Protein AF-A0A7C3L876-F1 (afdb_monomer)

pLDDT: mean 72.7, std 24.59, range [23.38, 97.56]

Radius of gyration: 24.87 Å; Cα contacts (8 Å, |Δi|>4): 223; chains: 1; bounding box: 72×74×56 Å

Mean predicted aligned error: 14.09 Å

Solvent-accessible surface area (backbone atoms only — not comparable to full-atom values): 17869 Å² total; per-residue (Å²): 139,88,84,90,89,86,85,88,84,74,88,78,79,78,73,82,80,80,79,78,83,84,91,84,83,82,88,84,81,90,86,87,88,79,90,82,90,82,92,83,89,89,78,96,70,85,87,75,83,77,67,89,68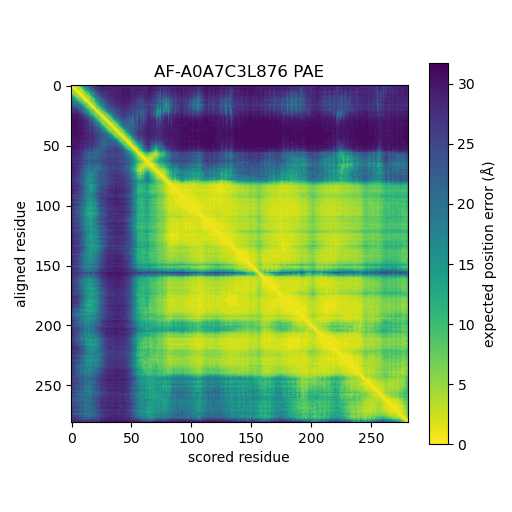,84,60,82,50,45,52,81,47,77,55,98,90,43,77,46,80,44,70,61,74,50,73,73,73,71,72,61,84,78,85,45,36,73,64,51,68,72,44,54,76,68,54,42,51,53,53,52,50,53,57,31,52,75,68,64,46,86,71,61,69,68,61,47,50,54,44,54,72,67,62,43,43,54,58,52,51,54,56,28,41,74,36,80,78,75,60,62,68,63,48,54,55,57,56,67,32,63,92,79,64,60,75,94,65,101,63,61,62,67,61,49,48,61,56,44,46,59,72,70,53,84,58,74,16,30,58,48,49,33,49,48,53,22,52,58,44,37,72,32,93,86,49,39,45,48,70,92,38,91,68,34,50,77,69,35,50,51,52,52,40,52,49,42,30,53,40,52,70,71,69,51,52,67,70,58,54,50,51,55,44,66,75,28,66,63,50,52,34,64,34,96,40,50,30,57,42,42,38,53,44,37,40,71,72,70,66,45,81,58,72,83,51,39,64,56,42,24,64,74,26,69,83,59,73,80,80,84,127

Secondary structure (DSSP, 8-state):
-----SSSSSSSSSSTTSS---S------------------------------SGGGEEEEEETTEEEEEE---GGGGT--PPPHHHHHTS-HHHHHHHHHHHHHHTT----HHHHHHHHHTS-HHHHHHHHHHS----HHHHHHHHT-HHHH---SSS-HHHHHHHHHHHH----SHHHHHHHHHHHHHTSTTT---TTSTT--THHHHHHHHHHHHHHHTT--HHHHHHHHHTSHHHHTTSSSHHHHHHHHHHHHS----GGGHHHHHHHHTT--PPP-

Sequence (281 aa):
MHILRSSLRVTLFVLITLILPNCGGGGSTSNTATTNNGTNTPTGTNTGTTTPTTDDEFSQSQYKGLNFYYKNLSTSAYKLTQLSDSTFNALTETEKLEVANKLLETLFYGLPLKTLQEKIASGNFIESIRTGLDEDRTDKEVLENDILDETKYRQTDYNEQVAVDILTRFYAMHELDSYFLRNWIAYILTQTIMFSPAYELESTHTPNIARVYNRLVTMLGVDSGMRYITYVHMMSEDNWRRFRSPEDNGREMLEIFTLDGDDSHVPLAGKALQNWKLDRD

Foldseek 3Di:
DDDDDDPDPPDPLPPVQQADDDPDDDDDDDDDDDDDDDDDDDDDDDDDDDDPDPPLQWDWDDDPRDTDTDGPQDSVNSVHDHDALVNLVPDDPVVNVVVLCVSQVSLVHDDDPVVSSVLNVVSHNSVCLRVQAADDDDPPVVLLVVLPPCVPQPDPDDDLSLVSSLVVSNVSDPGSYVLSVQSSVLVVQCVDPQQPLPCVDPLGDSVLSVVSSVLSSVCVVVVNDVLRNSVVRLPDPSNVSNDPFQLRSQQCCCCPPVVDPPPVCSVVSCVVRVPDDPDDD

Structure (mmCIF, N/CA/C/O backbone):
data_AF-A0A7C3L876-F1
#
_entry.id   AF-A0A7C3L876-F1
#
loop_
_atom_site.group_PDB
_atom_site.id
_atom_site.type_symbol
_atom_site.label_atom_id
_atom_site.label_alt_id
_atom_site.label_comp_id
_atom_site.label_asym_id
_atom_site.label_entity_id
_atom_site.label_seq_id
_atom_site.pdbx_PDB_ins_code
_atom_site.Cartn_x
_atom_site.Cartn_y
_atom_site.Cartn_z
_atom_site.occupancy
_atom_site.B_iso_or_equiv
_atom_site.auth_seq_id
_atom_site.auth_comp_id
_atom_site.auth_asym_id
_atom_site.auth_atom_id
_atom_site.pdbx_PDB_model_num
ATOM 1 N N . MET A 1 1 ? 39.530 0.456 14.717 1.00 33.59 1 MET A N 1
ATOM 2 C CA . MET A 1 1 ? 38.518 1.432 14.269 1.00 33.59 1 MET A CA 1
ATOM 3 C C . MET A 1 1 ? 37.261 0.647 13.911 1.00 33.59 1 MET A C 1
ATOM 5 O O . MET A 1 1 ? 37.009 0.334 12.760 1.00 33.59 1 MET A O 1
ATOM 9 N N . HIS A 1 2 ? 36.571 0.195 14.958 1.00 29.48 2 HIS A N 1
ATOM 10 C CA . HIS A 1 2 ? 35.234 -0.388 14.900 1.00 29.48 2 HIS A CA 1
ATOM 11 C C . HIS A 1 2 ? 34.237 0.765 14.977 1.00 29.48 2 HIS A C 1
ATOM 13 O O . HIS A 1 2 ? 34.485 1.665 15.771 1.00 29.48 2 HIS A O 1
ATOM 19 N N . ILE A 1 3 ? 33.170 0.717 14.176 1.00 26.19 3 ILE A N 1
ATOM 20 C CA . ILE A 1 3 ? 31.789 1.195 14.407 1.00 26.19 3 ILE A CA 1
ATOM 21 C C . ILE A 1 3 ? 31.096 1.231 13.023 1.00 26.19 3 ILE A C 1
ATOM 23 O O . ILE A 1 3 ? 31.736 1.545 12.026 1.00 26.19 3 ILE A O 1
ATOM 27 N N . LEU A 1 4 ? 29.801 0.884 12.994 1.00 24.55 4 LEU A N 1
ATOM 28 C CA . LEU A 1 4 ? 28.865 0.836 11.848 1.00 24.55 4 LEU A CA 1
ATOM 29 C C . LEU A 1 4 ? 28.854 -0.433 10.969 1.00 24.55 4 LEU A C 1
ATOM 31 O O . LEU A 1 4 ? 28.985 -0.392 9.752 1.00 24.55 4 LEU A O 1
ATOM 35 N N . ARG A 1 5 ? 28.546 -1.577 11.591 1.00 25.45 5 ARG A N 1
ATOM 36 C CA . ARG A 1 5 ? 27.829 -2.697 10.946 1.00 25.45 5 ARG A CA 1
ATOM 37 C C . ARG A 1 5 ? 26.789 -3.258 11.924 1.00 25.45 5 ARG A C 1
ATOM 39 O O . ARG A 1 5 ? 27.053 -4.276 12.546 1.00 25.45 5 ARG A O 1
ATOM 46 N N . SER A 1 6 ? 25.660 -2.570 12.142 1.00 28.19 6 SER A N 1
ATOM 47 C CA . SER A 1 6 ? 24.548 -3.126 12.952 1.00 28.19 6 SER A CA 1
ATOM 48 C C . SER A 1 6 ? 23.201 -2.371 12.868 1.00 28.19 6 SER A C 1
ATOM 50 O O . SER A 1 6 ? 22.484 -2.328 13.865 1.00 28.19 6 SER A O 1
ATOM 52 N N . SER A 1 7 ? 22.806 -1.789 11.726 1.00 25.22 7 SER A N 1
ATOM 53 C CA . SER A 1 7 ? 21.535 -1.022 11.685 1.00 25.22 7 SER A CA 1
ATOM 54 C C . SER A 1 7 ? 20.658 -1.208 10.444 1.00 25.22 7 SER A C 1
ATOM 56 O O . SER A 1 7 ? 19.823 -0.356 10.173 1.00 25.22 7 SER A O 1
ATOM 58 N N . LEU A 1 8 ? 20.770 -2.322 9.711 1.00 26.69 8 LEU A N 1
ATOM 59 C CA . LEU A 1 8 ? 19.924 -2.567 8.527 1.00 26.69 8 LEU A CA 1
ATOM 60 C C . LEU A 1 8 ? 19.120 -3.879 8.579 1.00 26.69 8 LEU A C 1
ATOM 62 O O . LEU A 1 8 ? 18.848 -4.489 7.552 1.00 26.69 8 LEU A O 1
ATOM 66 N N . ARG A 1 9 ? 18.756 -4.347 9.782 1.00 25.69 9 ARG A N 1
ATOM 67 C CA . ARG A 1 9 ? 17.987 -5.597 9.974 1.00 25.69 9 ARG A CA 1
ATOM 68 C C . ARG A 1 9 ? 16.730 -5.479 10.847 1.00 25.69 9 ARG A C 1
ATOM 70 O O . ARG A 1 9 ? 16.183 -6.502 11.231 1.00 25.69 9 ARG A O 1
ATOM 77 N N . VAL A 1 10 ? 16.241 -4.272 11.146 1.00 26.78 10 VAL A N 1
ATOM 78 C CA . VAL A 1 10 ? 15.110 -4.103 12.090 1.00 26.78 10 VAL A CA 1
ATOM 79 C C . VAL A 1 10 ? 13.843 -3.490 11.473 1.00 26.78 10 VAL A C 1
ATOM 81 O O . VAL A 1 10 ? 12.771 -3.646 12.043 1.00 26.78 10 VAL A O 1
ATOM 84 N N . THR A 1 11 ? 13.876 -2.910 10.272 1.00 29.03 11 THR A N 1
ATOM 85 C CA . THR A 1 11 ? 12.717 -2.122 9.790 1.00 29.03 11 THR A CA 1
ATOM 86 C C . THR A 1 11 ? 11.745 -2.863 8.855 1.00 29.03 11 THR A C 1
ATOM 88 O O . THR A 1 11 ? 10.742 -2.287 8.461 1.00 29.03 11 THR A O 1
ATOM 91 N N . LEU A 1 12 ? 11.966 -4.145 8.528 1.00 28.02 12 LEU A N 1
ATOM 92 C CA . LEU A 1 12 ? 11.093 -4.891 7.592 1.00 28.02 12 LEU A CA 1
ATOM 93 C C . LEU A 1 12 ? 10.263 -6.021 8.240 1.00 28.02 12 LEU A C 1
ATOM 95 O O . LEU A 1 12 ? 9.453 -6.651 7.572 1.00 28.02 12 LEU A O 1
ATOM 99 N N . PHE A 1 13 ? 10.425 -6.284 9.541 1.00 26.72 13 PHE A N 1
ATOM 100 C CA . PHE A 1 13 ? 9.831 -7.467 10.190 1.00 26.72 13 PHE A CA 1
ATOM 101 C C . PHE A 1 13 ? 8.521 -7.223 10.960 1.00 26.72 13 PHE A C 1
ATOM 103 O O . PHE A 1 13 ? 7.925 -8.180 11.445 1.00 26.72 13 PHE A O 1
ATOM 110 N N . VAL A 1 14 ? 8.043 -5.978 11.056 1.00 29.89 14 VAL A N 1
ATOM 111 C CA . VAL A 1 14 ? 6.874 -5.634 11.896 1.00 29.89 14 VAL A CA 1
ATOM 112 C C . VAL A 1 14 ? 5.556 -5.523 11.108 1.00 29.89 14 VAL A C 1
ATOM 114 O O . VAL A 1 14 ? 4.494 -5.569 11.712 1.00 29.89 14 VAL A O 1
ATOM 117 N N . LEU A 1 15 ? 5.577 -5.460 9.771 1.00 35.72 15 LEU A N 1
ATOM 118 C CA . LEU A 1 15 ? 4.380 -5.103 8.984 1.00 35.72 15 LEU A CA 1
ATOM 119 C C . LEU A 1 15 ? 3.628 -6.268 8.312 1.00 35.72 15 LEU A C 1
ATOM 121 O O . LEU A 1 15 ? 2.493 -6.085 7.889 1.00 35.72 15 LEU A O 1
ATOM 125 N N . ILE A 1 16 ? 4.211 -7.468 8.222 1.00 35.66 16 ILE A N 1
ATOM 126 C CA . ILE A 1 16 ? 3.561 -8.628 7.564 1.00 35.66 16 ILE A CA 1
ATOM 127 C C . ILE A 1 16 ? 2.539 -9.320 8.495 1.00 35.66 16 ILE A C 1
ATOM 129 O O . ILE A 1 16 ? 1.819 -10.231 8.104 1.00 35.66 16 ILE A O 1
ATOM 133 N N . THR A 1 17 ? 2.435 -8.878 9.744 1.00 37.09 17 THR A N 1
ATOM 134 C CA . THR A 1 17 ? 1.795 -9.639 10.822 1.00 37.09 17 THR A CA 1
ATOM 135 C C . THR A 1 17 ? 0.353 -9.237 11.121 1.00 37.09 17 THR A C 1
ATOM 137 O O . THR A 1 17 ? -0.305 -9.928 11.896 1.00 37.09 17 THR A O 1
ATOM 140 N N . LEU A 1 18 ? -0.158 -8.166 10.505 1.00 33.78 18 LEU A N 1
ATOM 141 C CA . LEU A 1 18 ? -1.452 -7.589 10.879 1.00 33.78 18 LEU A CA 1
ATOM 142 C C . LEU A 1 18 ? -2.547 -7.615 9.801 1.00 33.78 18 LEU A C 1
ATOM 144 O O . LEU A 1 18 ? -3.673 -7.286 10.152 1.00 33.78 18 LEU A O 1
ATOM 148 N N . ILE A 1 19 ? -2.283 -7.961 8.526 1.00 34.38 19 ILE A N 1
ATOM 149 C CA . ILE A 1 19 ? -3.223 -7.549 7.451 1.00 34.38 19 ILE A CA 1
ATOM 150 C C . ILE A 1 19 ? -3.517 -8.566 6.323 1.00 34.38 19 ILE A C 1
ATOM 152 O O . ILE A 1 19 ? -4.221 -8.235 5.384 1.00 34.38 19 ILE A O 1
ATOM 156 N N . LEU A 1 20 ? -3.091 -9.830 6.369 1.00 27.42 20 LEU A N 1
ATOM 157 C CA . LEU A 1 20 ? -3.506 -10.766 5.300 1.00 27.42 20 LEU A CA 1
ATOM 158 C C . LEU A 1 20 ? -3.933 -12.140 5.832 1.00 27.42 20 LEU A C 1
ATOM 160 O O . LEU A 1 20 ? -3.111 -13.053 5.923 1.00 27.42 20 LEU A O 1
ATOM 164 N N . PRO A 1 21 ? -5.219 -12.345 6.160 1.00 35.66 21 PRO A N 1
ATOM 165 C CA . PRO A 1 21 ? -5.918 -13.563 5.790 1.00 35.66 21 PRO A CA 1
ATOM 166 C C . PRO A 1 21 ? -6.515 -13.409 4.374 1.00 35.66 21 PRO A C 1
ATOM 168 O O . PRO A 1 21 ? -6.818 -12.311 3.946 1.00 35.66 21 PRO A O 1
ATOM 171 N N . ASN A 1 22 ? -6.705 -14.520 3.661 1.00 32.28 22 ASN A N 1
ATOM 172 C CA . ASN A 1 22 ? -7.444 -14.610 2.391 1.00 32.28 22 ASN A CA 1
ATOM 173 C C . ASN A 1 22 ? -6.839 -13.977 1.117 1.00 32.28 22 ASN A C 1
ATOM 175 O O . ASN A 1 22 ? -7.402 -13.081 0.503 1.00 32.28 22 ASN A O 1
ATOM 179 N N . CYS A 1 23 ? -5.828 -14.645 0.556 1.00 31.05 23 CYS A N 1
ATOM 180 C CA . CYS A 1 23 ? -5.872 -14.929 -0.884 1.00 31.05 23 CYS A CA 1
ATOM 181 C C . CYS A 1 23 ? -6.173 -16.425 -1.050 1.00 31.05 23 CYS A C 1
ATOM 183 O O . CYS A 1 23 ? -5.302 -17.258 -0.806 1.00 31.05 23 CYS A O 1
ATOM 185 N N . GLY A 1 24 ? -7.416 -16.756 -1.419 1.00 26.25 24 GLY A N 1
ATOM 186 C CA . GLY A 1 24 ? -7.822 -18.101 -1.846 1.00 26.25 24 GLY A CA 1
ATOM 187 C C . GLY A 1 24 ? -8.830 -18.815 -0.940 1.00 26.25 24 GLY A C 1
ATOM 188 O O . GLY A 1 24 ? -8.491 -19.805 -0.301 1.00 26.25 24 GLY A O 1
ATOM 189 N N . GLY A 1 25 ? -10.086 -18.359 -0.932 1.00 27.52 25 GLY A N 1
ATOM 190 C CA . GLY A 1 25 ? -11.225 -19.116 -0.408 1.00 27.52 25 GLY A CA 1
ATOM 191 C C . GLY A 1 25 ? -12.324 -19.253 -1.463 1.00 27.52 25 GLY A C 1
ATOM 192 O O . GLY A 1 25 ? -12.779 -18.256 -2.013 1.00 27.52 25 GLY A O 1
ATOM 193 N N . GLY A 1 26 ? -12.775 -20.482 -1.725 1.00 25.53 26 GLY A N 1
ATOM 194 C CA . GLY A 1 26 ? -14.015 -20.776 -2.447 1.00 25.53 26 GLY A CA 1
ATOM 195 C C . GLY A 1 26 ? -14.859 -21.768 -1.642 1.00 25.53 26 GLY A C 1
ATOM 196 O O . GLY A 1 26 ? -14.426 -22.897 -1.429 1.00 25.53 26 GLY A O 1
ATOM 197 N N . GLY A 1 27 ? -16.029 -21.318 -1.162 1.00 26.02 27 GLY A N 1
ATOM 198 C CA . GLY A 1 27 ? -17.037 -22.093 -0.408 1.00 26.02 27 GLY A CA 1
ATOM 199 C C . GLY A 1 27 ? -17.715 -23.206 -1.234 1.00 26.02 27 GLY A C 1
ATOM 200 O O . GLY A 1 27 ? -17.381 -23.411 -2.392 1.00 26.02 27 GLY A O 1
ATOM 201 N N . SER A 1 28 ? -18.708 -23.966 -0.759 1.00 26.34 28 SER A N 1
ATOM 202 C CA . SER A 1 28 ? -19.787 -23.649 0.182 1.00 26.34 28 SER A CA 1
ATOM 203 C C . SER A 1 28 ? -20.512 -24.932 0.662 1.00 26.34 28 SER A C 1
ATOM 205 O O . SER A 1 28 ? -20.316 -26.028 0.141 1.00 26.34 28 SER A O 1
ATOM 207 N N . THR A 1 29 ? -21.350 -24.741 1.676 1.00 23.91 29 THR A N 1
ATOM 208 C CA . THR A 1 29 ? -22.095 -25.629 2.587 1.00 23.91 29 THR A CA 1
ATOM 209 C C . THR A 1 29 ? -23.315 -26.395 2.029 1.00 23.91 29 THR A C 1
ATOM 211 O O . THR A 1 29 ? -24.010 -25.875 1.167 1.00 23.91 29 THR A O 1
ATOM 214 N N . SER A 1 30 ? -23.602 -27.567 2.644 1.00 26.33 30 SER A N 1
ATOM 215 C CA . SER A 1 30 ? -24.896 -28.237 3.001 1.00 26.33 30 SER A CA 1
ATOM 216 C C . SER A 1 30 ? -26.142 -28.050 2.098 1.00 26.33 30 SER A C 1
ATOM 218 O O . SER A 1 30 ? -26.508 -26.925 1.796 1.00 26.33 30 SER A O 1
ATOM 220 N N . ASN A 1 31 ? -26.989 -29.041 1.778 1.00 24.09 31 ASN A N 1
ATOM 221 C CA . ASN A 1 31 ? -27.641 -30.010 2.672 1.00 24.09 31 ASN A CA 1
ATOM 222 C C . ASN A 1 31 ? -28.535 -31.002 1.866 1.00 24.09 31 ASN A C 1
ATOM 224 O O . ASN A 1 31 ? -29.037 -30.658 0.798 1.00 24.09 31 ASN A O 1
ATOM 228 N N . THR A 1 32 ? -28.893 -32.125 2.505 1.00 23.55 32 THR A N 1
ATOM 229 C CA . THR A 1 32 ? -30.083 -33.000 2.296 1.00 23.55 32 THR A CA 1
ATOM 230 C C . THR A 1 32 ? -30.033 -34.169 1.298 1.00 23.55 32 THR A C 1
ATOM 232 O O . THR A 1 32 ? -29.861 -34.029 0.094 1.00 23.55 32 THR A O 1
ATOM 235 N N . ALA A 1 33 ? -30.283 -35.354 1.861 1.00 28.86 33 ALA A N 1
ATOM 236 C CA . ALA A 1 33 ? -30.429 -36.644 1.209 1.00 28.86 33 ALA A CA 1
ATOM 237 C C . ALA A 1 33 ? -31.741 -36.778 0.424 1.00 28.86 33 ALA A C 1
ATOM 239 O O . ALA A 1 33 ? -32.795 -36.390 0.922 1.00 28.86 33 ALA A O 1
ATOM 240 N N . THR A 1 34 ? -31.715 -37.488 -0.707 1.00 23.38 34 THR A N 1
ATOM 241 C CA . THR A 1 34 ? -32.725 -38.521 -0.995 1.00 23.38 34 THR A CA 1
ATOM 242 C C . THR A 1 34 ? -32.179 -39.538 -1.995 1.00 23.38 34 THR A C 1
ATOM 244 O O . THR A 1 34 ? -31.684 -39.205 -3.066 1.00 23.38 34 THR A O 1
ATOM 247 N N . THR A 1 35 ? -32.262 -40.800 -1.600 1.00 32.03 35 THR A N 1
ATOM 248 C CA . THR A 1 35 ? -32.035 -42.009 -2.391 1.00 32.03 35 THR A CA 1
ATOM 249 C C . THR A 1 35 ? -33.039 -42.134 -3.537 1.00 32.03 35 THR A C 1
ATOM 251 O O . THR A 1 35 ? -34.229 -41.950 -3.293 1.00 32.03 35 THR A O 1
ATOM 254 N N . ASN A 1 36 ? -32.605 -42.576 -4.725 1.00 26.27 36 ASN A N 1
ATOM 255 C CA . ASN A 1 36 ? -33.278 -43.681 -5.420 1.00 26.27 36 ASN A CA 1
ATOM 256 C C . ASN A 1 36 ? -32.450 -44.292 -6.564 1.00 26.27 36 ASN A C 1
ATOM 258 O O . ASN A 1 36 ? -31.851 -43.602 -7.382 1.00 26.27 36 ASN A O 1
ATOM 262 N N . ASN A 1 37 ? -32.470 -45.626 -6.555 1.00 28.34 37 ASN A N 1
ATOM 263 C CA . ASN A 1 37 ? -31.918 -46.584 -7.509 1.00 28.34 37 ASN A CA 1
ATOM 264 C C . ASN A 1 37 ? -32.447 -46.407 -8.941 1.00 28.34 37 ASN A C 1
ATOM 266 O O . ASN A 1 37 ? -33.624 -46.106 -9.129 1.00 28.34 37 ASN A O 1
ATOM 270 N N . GLY A 1 38 ? -31.631 -46.773 -9.936 1.00 25.47 38 GLY A N 1
ATOM 271 C CA . GLY A 1 38 ? -32.115 -47.027 -11.296 1.00 25.47 38 GLY A CA 1
ATOM 272 C C . GLY A 1 38 ? -31.012 -47.206 -12.337 1.00 25.47 38 GLY A C 1
ATOM 273 O O . GLY A 1 38 ? -30.577 -46.253 -12.963 1.00 25.47 38 GLY A O 1
ATOM 274 N N . THR A 1 39 ? -30.579 -48.447 -12.501 1.00 25.92 39 THR A N 1
ATOM 275 C CA . THR A 1 39 ? -29.590 -49.019 -13.427 1.00 25.92 39 THR A CA 1
ATOM 276 C C . THR A 1 39 ? -29.822 -48.701 -14.918 1.00 25.92 39 THR A C 1
ATOM 278 O O . THR A 1 39 ? -30.931 -48.896 -15.406 1.00 25.92 39 THR A O 1
ATOM 281 N N . ASN A 1 40 ? -28.765 -48.322 -15.663 1.00 26.97 40 ASN A N 1
ATOM 282 C CA . ASN A 1 40 ? -28.215 -49.072 -16.819 1.00 26.97 40 ASN A CA 1
ATOM 283 C C . ASN A 1 40 ? -27.052 -48.334 -17.544 1.00 26.97 40 ASN A C 1
ATOM 285 O O . ASN A 1 40 ? -27.104 -47.139 -17.805 1.00 26.97 40 ASN A O 1
ATOM 289 N N . THR A 1 41 ? -26.008 -49.121 -17.830 1.00 27.30 41 THR A N 1
ATOM 290 C CA . THR A 1 41 ? -24.688 -48.947 -18.508 1.00 27.30 41 THR A CA 1
ATOM 291 C C . THR A 1 41 ? -24.813 -48.347 -19.937 1.00 27.30 41 THR A C 1
ATOM 293 O O . THR A 1 41 ? -25.917 -48.461 -20.468 1.00 27.30 41 THR A O 1
ATOM 296 N N . PRO A 1 42 ? -23.779 -47.787 -20.641 1.00 34.84 42 PRO A N 1
ATOM 297 C CA . PRO A 1 42 ? -22.324 -48.047 -20.577 1.00 34.84 42 PRO A CA 1
ATOM 298 C C . PRO A 1 42 ? -21.431 -46.778 -20.587 1.00 34.84 42 PRO A C 1
ATOM 300 O O . PRO A 1 42 ? -21.867 -45.681 -20.897 1.00 34.84 42 PRO A O 1
ATOM 303 N N . THR A 1 43 ? -20.149 -46.794 -20.225 1.00 25.05 43 THR A N 1
ATOM 304 C CA . THR A 1 43 ? -19.009 -47.295 -21.015 1.00 25.05 43 THR A CA 1
ATOM 305 C C . THR A 1 43 ? -17.754 -47.012 -20.175 1.00 25.05 43 THR A C 1
ATOM 307 O O . THR A 1 43 ? -17.705 -46.002 -19.477 1.00 25.05 43 THR A O 1
ATOM 310 N N . GLY A 1 44 ? -16.774 -47.915 -20.190 1.00 33.06 44 GLY A N 1
ATOM 311 C CA . GLY A 1 44 ? -15.606 -47.855 -19.312 1.00 33.06 44 GLY A CA 1
ATOM 312 C C . GLY A 1 44 ? -14.739 -46.611 -19.507 1.00 33.06 44 GLY A C 1
ATOM 313 O O . GLY A 1 44 ? -14.224 -46.375 -20.597 1.00 33.06 44 GLY A O 1
ATOM 314 N N . THR A 1 45 ? -14.509 -45.896 -18.408 1.00 23.92 45 THR A N 1
ATOM 315 C CA . THR A 1 45 ? -13.402 -44.953 -18.253 1.00 23.92 45 THR A CA 1
ATOM 316 C C . THR A 1 45 ? -12.622 -45.380 -17.020 1.00 23.92 45 THR A C 1
ATOM 318 O O . THR A 1 45 ? -13.198 -45.585 -15.952 1.00 23.92 45 THR A O 1
ATOM 321 N N . ASN A 1 46 ? -11.319 -45.573 -17.211 1.00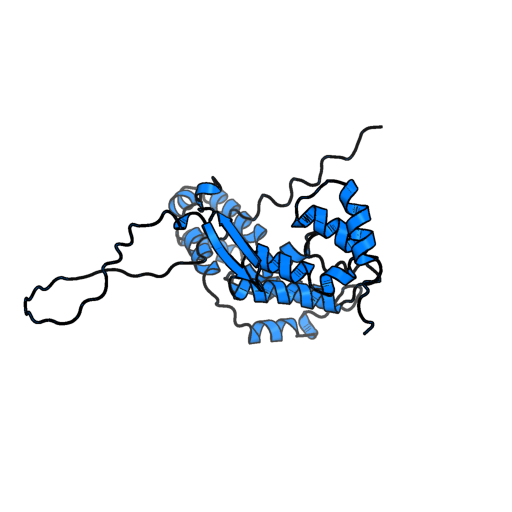 27.50 46 ASN A N 1
ATOM 322 C CA . ASN A 1 46 ? -10.363 -45.996 -16.200 1.00 27.50 46 ASN A CA 1
ATOM 323 C C . ASN A 1 46 ? -10.516 -45.197 -14.900 1.00 27.50 46 ASN A C 1
ATOM 325 O O . ASN A 1 46 ? -10.353 -43.979 -14.869 1.00 27.50 46 ASN A O 1
ATOM 329 N N . THR A 1 47 ? -10.779 -45.927 -13.824 1.00 25.72 47 THR A N 1
ATOM 330 C CA . THR A 1 47 ? -10.643 -45.505 -12.436 1.00 25.72 47 THR A CA 1
ATOM 331 C C . THR A 1 47 ? -9.180 -45.168 -12.151 1.00 25.72 47 THR A C 1
ATOM 333 O O . THR A 1 47 ? -8.360 -46.045 -11.888 1.00 25.72 47 THR A O 1
ATOM 336 N N . GLY A 1 48 ? -8.854 -43.879 -12.210 1.00 24.58 48 GLY A N 1
ATOM 337 C CA . GLY A 1 48 ? -7.688 -43.308 -11.551 1.00 24.58 48 GLY A CA 1
ATOM 338 C C . GLY A 1 48 ? -8.097 -42.834 -10.165 1.00 24.58 48 GLY A C 1
ATOM 339 O O . GLY A 1 48 ? -8.654 -41.754 -10.011 1.00 24.58 48 GLY A O 1
ATOM 340 N N . THR A 1 49 ? -7.863 -43.672 -9.165 1.00 27.34 49 THR A N 1
ATOM 341 C CA . THR A 1 49 ? -7.956 -43.337 -7.745 1.00 27.34 49 THR A CA 1
ATOM 342 C C . THR A 1 49 ? -6.955 -42.219 -7.447 1.00 27.34 49 THR A C 1
ATOM 344 O O . THR A 1 49 ? -5.759 -42.480 -7.346 1.00 27.34 49 THR A O 1
ATOM 347 N N . THR A 1 50 ? -7.399 -40.970 -7.308 1.00 29.02 50 THR A N 1
ATOM 348 C CA . THR A 1 50 ? -6.563 -39.921 -6.710 1.00 29.02 50 THR A CA 1
ATOM 349 C C . THR A 1 50 ? -6.779 -39.941 -5.207 1.00 29.02 50 THR A C 1
ATOM 351 O O . THR A 1 50 ? -7.655 -39.278 -4.656 1.00 29.02 50 THR A O 1
ATOM 354 N N . THR A 1 51 ? -5.968 -40.769 -4.554 1.00 27.33 51 THR A N 1
ATOM 355 C CA . THR A 1 51 ? -5.447 -40.525 -3.207 1.00 27.33 51 THR A CA 1
ATOM 356 C C . THR A 1 51 ? -5.153 -39.026 -3.044 1.00 27.33 51 THR A C 1
ATOM 358 O O . THR A 1 51 ? -4.628 -38.444 -3.994 1.00 27.33 51 THR A O 1
ATOM 361 N N . PRO A 1 52 ? -5.454 -38.388 -1.899 1.00 30.98 52 PRO A N 1
ATOM 362 C CA . PRO A 1 52 ? -5.046 -37.007 -1.667 1.00 30.98 52 PRO A CA 1
ATOM 363 C C . PRO A 1 52 ? -3.518 -36.964 -1.7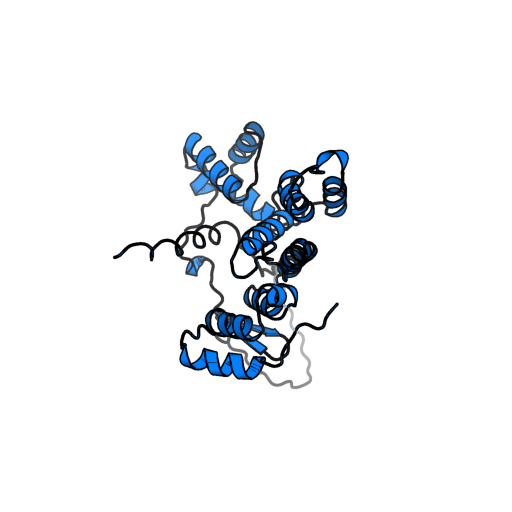34 1.00 30.98 52 PRO A C 1
ATOM 365 O O . PRO A 1 52 ? -2.838 -37.497 -0.854 1.00 30.98 52 PRO A O 1
ATOM 368 N N . THR A 1 53 ? -2.972 -36.443 -2.831 1.00 33.84 53 THR A N 1
ATOM 369 C CA . THR A 1 53 ? -1.536 -36.244 -2.948 1.00 33.84 53 THR A CA 1
ATOM 370 C C . THR A 1 53 ? -1.148 -35.106 -2.020 1.00 33.84 53 THR A C 1
ATOM 372 O O . THR A 1 53 ? -1.887 -34.151 -1.799 1.00 33.84 53 THR A O 1
ATOM 375 N N . THR A 1 54 ? 0.032 -35.244 -1.440 1.00 38.81 54 THR A N 1
ATOM 376 C CA . THR A 1 54 ? 0.737 -34.319 -0.547 1.00 38.81 54 THR A CA 1
ATOM 377 C C . THR A 1 54 ? 1.074 -32.954 -1.181 1.00 38.81 54 THR A C 1
ATOM 379 O O . THR A 1 54 ? 1.971 -32.266 -0.704 1.00 38.81 54 THR A O 1
ATOM 382 N N . ASP A 1 55 ? 0.378 -32.554 -2.247 1.00 41.00 55 ASP A N 1
ATOM 383 C CA . ASP A 1 55 ? 0.709 -31.406 -3.100 1.00 41.00 55 ASP A CA 1
ATOM 384 C C . ASP A 1 55 ? 0.203 -30.057 -2.553 1.00 41.00 55 ASP A C 1
ATOM 386 O O . ASP A 1 55 ? 0.502 -29.015 -3.123 1.00 41.00 55 ASP A O 1
ATOM 390 N N . ASP A 1 56 ? -0.493 -30.042 -1.413 1.00 53.56 56 ASP A N 1
ATOM 391 C CA . ASP A 1 56 ? -0.978 -28.805 -0.771 1.00 53.56 56 ASP A CA 1
ATOM 392 C C . ASP A 1 56 ? 0.140 -27.989 -0.084 1.00 53.56 56 ASP A C 1
ATOM 394 O O . ASP A 1 56 ? -0.044 -26.825 0.285 1.00 53.56 56 ASP A O 1
ATOM 398 N N . GLU A 1 57 ? 1.328 -28.580 0.107 1.00 51.94 57 GLU A N 1
ATOM 399 C CA . GLU A 1 57 ? 2.443 -27.903 0.777 1.00 51.94 57 GLU A CA 1
ATOM 400 C C . GLU A 1 57 ? 3.081 -26.823 -0.106 1.00 51.94 57 GLU A C 1
ATOM 402 O O . GLU A 1 57 ? 3.574 -25.822 0.419 1.00 51.94 57 GLU A O 1
ATOM 407 N N . PHE A 1 58 ? 3.059 -26.986 -1.432 1.00 52.91 58 PHE A N 1
ATOM 408 C CA . PHE A 1 58 ? 3.751 -26.099 -2.362 1.00 52.91 58 PHE A CA 1
ATOM 409 C C . PHE A 1 58 ? 2.811 -25.578 -3.447 1.00 52.91 58 PHE A C 1
ATOM 411 O O . PHE A 1 58 ? 2.286 -26.343 -4.247 1.00 52.91 58 PHE A O 1
ATOM 418 N N . SER A 1 59 ? 2.676 -24.254 -3.541 1.00 59.69 59 SER A N 1
ATOM 419 C CA . SER A 1 59 ? 2.064 -23.644 -4.720 1.00 59.69 59 SER A CA 1
ATOM 420 C C . SER A 1 59 ? 3.052 -23.671 -5.878 1.00 59.69 59 SER A C 1
ATOM 422 O O . SER A 1 59 ? 4.216 -23.272 -5.735 1.00 59.69 59 SER A O 1
ATOM 424 N N . GLN A 1 60 ? 2.566 -24.108 -7.037 1.00 55.41 60 GLN A N 1
ATOM 425 C CA . GLN A 1 60 ? 3.279 -24.006 -8.299 1.00 55.41 60 GLN A CA 1
ATOM 426 C C . GLN A 1 60 ? 2.710 -22.833 -9.093 1.00 55.41 60 GLN A C 1
ATOM 428 O O . GLN A 1 60 ? 1.543 -22.837 -9.479 1.00 55.41 60 GLN A O 1
ATOM 433 N N . SER A 1 61 ? 3.546 -21.839 -9.376 1.00 57.59 61 SER A N 1
ATOM 434 C CA . SER A 1 61 ? 3.233 -20.818 -10.373 1.00 57.59 61 SER A CA 1
ATOM 435 C C . SER A 1 61 ? 4.222 -20.911 -11.527 1.00 57.59 61 SER A C 1
ATOM 437 O O . SER A 1 61 ? 5.425 -21.084 -11.330 1.00 57.59 61 SER A O 1
ATOM 439 N N . GLN A 1 62 ? 3.709 -20.840 -12.754 1.00 48.84 62 GLN A N 1
ATOM 440 C CA . GLN A 1 62 ? 4.524 -20.814 -13.962 1.00 48.84 62 GLN A CA 1
ATOM 441 C C . GLN A 1 62 ? 4.459 -19.417 -14.571 1.00 48.84 62 GLN A C 1
ATOM 443 O O . GLN A 1 62 ? 3.377 -18.862 -14.750 1.00 48.84 62 GLN A O 1
ATOM 448 N N . TYR A 1 63 ? 5.609 -18.856 -14.935 1.00 49.09 63 TYR A N 1
ATOM 449 C CA . TYR A 1 63 ? 5.654 -17.600 -15.672 1.00 49.09 63 TYR A CA 1
ATOM 450 C C . TYR A 1 63 ? 6.758 -17.609 -16.728 1.00 49.09 63 TYR A C 1
ATOM 452 O O . TYR A 1 63 ? 7.929 -17.806 -16.412 1.00 49.09 63 TYR A O 1
ATOM 460 N N . LYS A 1 64 ? 6.373 -17.414 -17.999 1.00 44.56 64 LYS A N 1
ATOM 461 C CA . LYS A 1 64 ? 7.267 -17.394 -19.178 1.00 44.56 64 LYS A CA 1
ATOM 462 C C . LYS A 1 64 ? 8.316 -18.524 -19.187 1.00 44.56 64 LYS A C 1
ATOM 464 O O . LYS A 1 64 ? 9.484 -18.302 -19.481 1.00 44.56 64 LYS A O 1
ATOM 469 N N . GLY A 1 65 ? 7.887 -19.746 -18.862 1.00 49.81 65 GLY A N 1
ATOM 470 C CA . GLY A 1 65 ? 8.749 -20.936 -18.853 1.00 49.81 65 GLY A CA 1
ATOM 471 C C . GLY A 1 65 ? 9.517 -21.183 -17.549 1.00 49.81 65 GLY A C 1
ATOM 472 O O . GLY A 1 65 ? 10.138 -22.234 -17.420 1.00 49.81 65 GLY A O 1
ATOM 473 N N . LEU A 1 66 ? 9.440 -20.280 -16.567 1.00 49.09 66 LEU A N 1
ATOM 474 C CA . LEU A 1 66 ? 10.006 -20.474 -15.232 1.00 49.09 66 LEU A CA 1
ATOM 475 C C . LEU A 1 66 ? 8.944 -21.030 -14.284 1.00 49.09 66 LEU A C 1
ATOM 477 O O . LEU A 1 66 ? 7.840 -20.494 -14.202 1.00 49.09 66 LEU A O 1
ATOM 481 N N . ASN A 1 67 ? 9.292 -22.098 -13.569 1.00 60.12 67 ASN A N 1
ATOM 482 C CA . ASN A 1 67 ? 8.459 -22.674 -12.519 1.00 60.12 67 ASN A CA 1
ATOM 483 C C . ASN A 1 67 ? 8.944 -22.163 -11.164 1.00 60.12 67 ASN A C 1
ATOM 485 O O . ASN A 1 67 ? 10.111 -22.338 -10.812 1.00 60.12 67 ASN A O 1
ATOM 489 N N . PHE A 1 68 ? 8.045 -21.558 -10.398 1.00 58.22 68 PHE A N 1
ATOM 490 C CA . PHE A 1 68 ? 8.302 -21.145 -9.031 1.00 58.22 68 PHE A CA 1
ATOM 491 C C . PHE A 1 68 ? 7.666 -22.156 -8.089 1.00 58.22 68 PHE A C 1
ATOM 493 O O . PHE A 1 68 ? 6.452 -22.346 -8.095 1.00 58.22 68 PHE A O 1
ATOM 500 N N . TYR A 1 69 ? 8.505 -22.762 -7.254 1.00 60.69 69 TYR A N 1
ATOM 501 C CA . TYR A 1 69 ? 8.076 -23.629 -6.166 1.00 60.69 69 TYR A CA 1
ATOM 502 C C . TYR A 1 69 ? 8.224 -22.860 -4.863 1.00 60.69 69 TYR A C 1
ATOM 504 O O . TYR A 1 69 ? 9.325 -22.406 -4.520 1.00 60.69 69 TYR A O 1
ATOM 512 N N . TYR A 1 70 ? 7.133 -22.669 -4.134 1.00 61.03 70 TYR A N 1
ATOM 513 C CA . TYR A 1 70 ? 7.213 -22.127 -2.786 1.00 61.03 70 TYR A CA 1
ATOM 514 C C . TYR A 1 70 ? 6.270 -22.850 -1.856 1.00 61.03 70 TYR A C 1
ATOM 516 O O . TYR A 1 70 ? 5.145 -23.177 -2.220 1.00 61.03 70 TYR A O 1
ATOM 524 N N . LYS A 1 71 ? 6.766 -23.084 -0.642 1.00 63.66 71 LYS A N 1
ATOM 525 C CA . LYS A 1 71 ? 5.951 -23.628 0.426 1.00 63.66 71 LYS A CA 1
ATOM 526 C C . LYS A 1 71 ? 4.887 -22.598 0.775 1.00 63.66 71 LYS A C 1
ATOM 528 O O . LYS A 1 71 ? 5.232 -21.455 1.085 1.00 63.66 71 LYS A O 1
ATOM 533 N N . ASN A 1 72 ? 3.626 -22.998 0.732 1.00 58.16 72 ASN A N 1
ATOM 534 C CA . ASN A 1 72 ? 2.546 -22.189 1.265 1.00 58.16 72 ASN A CA 1
ATOM 535 C C . ASN A 1 72 ? 2.779 -22.049 2.769 1.00 58.16 72 ASN A C 1
ATOM 537 O O . ASN A 1 72 ? 2.755 -23.027 3.519 1.00 58.16 72 ASN A O 1
ATOM 541 N N . LEU A 1 73 ? 3.081 -20.832 3.214 1.00 60.56 73 LEU A N 1
ATOM 542 C CA . LEU A 1 73 ? 3.169 -20.546 4.636 1.00 60.56 73 LEU A CA 1
ATOM 543 C C . LEU A 1 73 ? 1.744 -20.372 5.147 1.00 60.56 73 LEU A C 1
ATOM 545 O O . LEU A 1 73 ? 1.073 -19.398 4.816 1.00 60.56 73 LEU A O 1
ATOM 549 N N . SER A 1 74 ? 1.279 -21.322 5.957 1.00 60.38 74 SER A N 1
ATOM 550 C CA . SER A 1 74 ? 0.051 -21.123 6.718 1.00 60.38 74 SER A CA 1
ATOM 551 C C . SER A 1 74 ? 0.223 -19.923 7.650 1.00 60.38 74 SER A C 1
ATOM 553 O O . SER A 1 74 ? 1.322 -19.648 8.134 1.00 60.38 74 SER A O 1
ATOM 555 N N . THR A 1 75 ? -0.863 -19.229 7.978 1.00 58.06 75 THR A N 1
ATOM 556 C CA . THR A 1 75 ? -0.854 -18.152 8.987 1.00 58.06 75 THR A CA 1
ATOM 557 C C . THR A 1 75 ? -0.217 -18.606 10.309 1.00 58.06 75 THR A C 1
ATOM 559 O O . THR A 1 75 ? 0.532 -17.859 10.937 1.00 58.06 75 THR A O 1
ATOM 562 N N . SER A 1 76 ? -0.404 -19.877 10.681 1.00 61.31 76 SER A N 1
ATOM 563 C CA . SER A 1 76 ? 0.239 -20.509 11.841 1.00 61.31 76 SER A CA 1
ATOM 564 C C . SER A 1 76 ? 1.764 -20.658 11.725 1.00 61.31 76 SER A C 1
ATOM 566 O O . SER A 1 76 ? 2.451 -20.658 12.749 1.00 61.31 76 SER A O 1
ATOM 568 N N . ALA A 1 77 ? 2.323 -20.735 10.512 1.00 63.66 77 ALA A N 1
ATOM 569 C CA . ALA A 1 77 ? 3.766 -20.816 10.280 1.00 63.66 77 ALA A CA 1
ATOM 570 C C . ALA A 1 77 ? 4.492 -19.520 10.664 1.00 63.66 77 ALA A C 1
ATOM 572 O O . ALA A 1 77 ? 5.661 -19.564 11.053 1.00 63.66 77 ALA A O 1
ATOM 573 N N . TYR A 1 78 ? 3.792 -18.383 10.632 1.00 60.84 78 TYR A N 1
ATOM 574 C CA . TYR A 1 78 ? 4.350 -17.108 11.066 1.00 60.84 78 TYR A CA 1
ATOM 575 C C . TYR A 1 78 ? 4.462 -16.992 12.597 1.00 60.84 78 TYR A C 1
ATOM 577 O O . TYR A 1 78 ? 5.114 -16.071 13.076 1.00 60.84 78 TYR A O 1
ATOM 585 N N . LYS A 1 79 ? 3.903 -17.943 13.370 1.00 64.69 79 LYS A N 1
ATOM 586 C CA . LYS A 1 79 ? 3.925 -17.980 14.849 1.00 64.69 79 LYS A CA 1
ATOM 587 C C . LYS A 1 79 ? 3.425 -16.690 15.513 1.00 64.69 79 LYS A C 1
ATOM 589 O O . LYS A 1 79 ? 3.887 -16.328 16.594 1.00 64.69 79 LYS A O 1
ATOM 594 N N . LEU A 1 80 ? 2.486 -16.000 14.875 1.00 67.88 80 LEU A N 1
ATOM 595 C CA . LEU A 1 80 ? 1.905 -14.770 15.403 1.00 67.88 80 LEU A CA 1
ATOM 596 C C . LEU A 1 80 ? 0.500 -15.065 15.890 1.00 67.88 80 LEU A C 1
ATOM 598 O O . LEU A 1 80 ? -0.351 -15.527 15.130 1.00 67.88 80 LEU A O 1
ATOM 602 N N . THR A 1 81 ? 0.264 -14.804 17.168 1.00 74.75 81 THR A N 1
ATOM 603 C CA . THR A 1 81 ? -1.072 -14.896 17.744 1.00 74.75 81 THR A CA 1
ATOM 604 C C . THR A 1 81 ? -1.923 -13.777 17.163 1.00 74.75 81 THR A C 1
ATOM 606 O O . THR A 1 81 ? -1.635 -12.602 17.387 1.00 74.75 81 THR A O 1
ATOM 609 N N . GLN A 1 82 ? -2.961 -14.136 16.410 1.00 79.19 82 GLN A N 1
ATOM 610 C CA . GLN A 1 82 ? -3.917 -13.157 15.906 1.00 79.19 82 GLN A CA 1
ATOM 611 C C . GLN A 1 82 ? -4.760 -12.613 17.060 1.00 79.19 82 GLN A C 1
ATOM 613 O O . GLN A 1 82 ? -5.261 -13.372 17.893 1.00 79.19 82 GLN A O 1
ATOM 618 N N . LEU A 1 83 ? -4.911 -11.291 17.107 1.00 87.19 83 LEU A N 1
ATOM 619 C CA . LEU A 1 83 ? -5.818 -10.638 18.039 1.00 87.19 83 LEU A CA 1
ATOM 620 C C . LEU A 1 83 ? -7.257 -10.924 17.593 1.00 87.19 83 LEU A C 1
ATOM 622 O O . LEU A 1 83 ? -7.589 -10.711 16.433 1.00 87.19 83 LEU A O 1
ATOM 626 N N . SER A 1 84 ? -8.100 -11.421 18.497 1.00 92.00 84 SER A N 1
ATOM 627 C CA . SER A 1 84 ? -9.532 -11.613 18.236 1.00 92.00 84 SER A CA 1
ATOM 628 C C . SER A 1 84 ? -10.348 -10.507 18.894 1.00 92.00 84 SER A C 1
ATOM 630 O O . SER A 1 84 ? -9.889 -9.918 19.874 1.00 92.00 84 SER A O 1
ATOM 632 N N . ASP A 1 85 ? -11.585 -10.288 18.443 1.00 95.56 85 ASP A N 1
ATOM 633 C CA . ASP A 1 85 ? -12.496 -9.357 19.119 1.00 95.56 85 ASP A CA 1
ATOM 634 C C . ASP A 1 85 ? -12.717 -9.728 20.585 1.00 95.56 85 ASP A C 1
ATOM 636 O O . ASP A 1 85 ? -12.753 -8.851 21.436 1.00 95.56 85 ASP A O 1
ATOM 640 N N . SER A 1 86 ? -12.790 -11.018 20.933 1.00 96.06 86 SER A N 1
ATOM 641 C CA . SER A 1 86 ? -12.950 -11.418 22.339 1.00 96.06 86 SER A CA 1
ATOM 642 C C . SER A 1 86 ? -11.755 -11.002 23.204 1.00 96.06 86 SER A C 1
ATOM 644 O O . SER A 1 86 ? -11.933 -10.498 24.311 1.00 96.06 86 SER A O 1
ATOM 646 N N . THR A 1 87 ? -10.537 -11.157 22.678 1.00 94.94 87 THR A N 1
ATOM 647 C CA . THR A 1 87 ? -9.298 -10.740 23.344 1.00 94.94 87 THR A CA 1
ATOM 648 C C . THR A 1 87 ? -9.194 -9.220 23.420 1.00 94.94 87 THR A C 1
ATOM 650 O O . THR A 1 87 ? -8.839 -8.689 24.466 1.00 94.94 87 THR A O 1
ATOM 653 N N . PHE A 1 88 ? -9.538 -8.517 22.341 1.00 96.50 88 PHE A N 1
ATOM 654 C 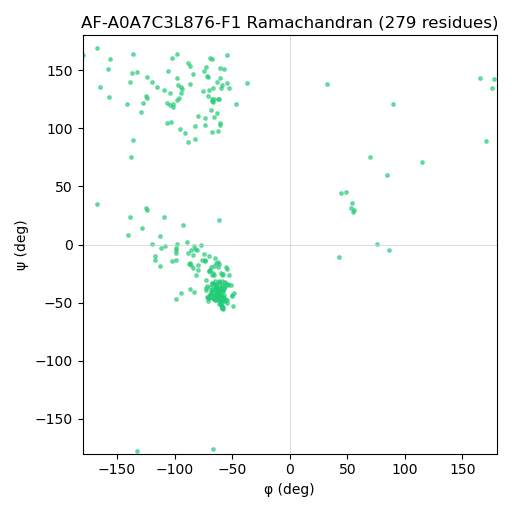CA . PHE A 1 88 ? -9.541 -7.058 22.286 1.00 96.50 88 PHE A CA 1
ATOM 655 C C . PHE A 1 88 ? -10.587 -6.451 23.234 1.00 96.50 88 PHE A C 1
ATOM 657 O O . PHE A 1 88 ? -10.294 -5.522 23.981 1.00 96.50 88 PHE A O 1
ATOM 664 N N . ASN A 1 89 ? -11.792 -7.018 23.279 1.00 97.56 89 ASN A N 1
ATOM 665 C CA . ASN A 1 89 ? -12.883 -6.539 24.126 1.00 97.56 89 ASN A CA 1
ATOM 666 C C . ASN A 1 89 ? -12.632 -6.764 25.623 1.00 97.56 89 ASN A C 1
ATOM 668 O O . ASN A 1 89 ? -13.233 -6.062 26.436 1.00 97.56 89 ASN A O 1
ATOM 672 N N . ALA A 1 90 ? -11.755 -7.708 25.979 1.00 97.31 90 ALA A N 1
ATOM 673 C CA . ALA A 1 90 ? -11.335 -7.963 27.355 1.00 97.31 90 ALA A CA 1
ATOM 674 C C . ALA A 1 90 ? -10.340 -6.920 27.902 1.00 97.31 90 ALA A C 1
ATOM 676 O O . ALA A 1 90 ? -10.106 -6.889 29.110 1.00 97.31 90 ALA A O 1
ATOM 677 N N . LEU A 1 91 ? -9.759 -6.083 27.035 1.00 96.75 91 LEU A N 1
ATOM 678 C CA . LEU A 1 91 ? -8.880 -4.984 27.431 1.00 96.75 91 LEU A CA 1
ATOM 679 C C . LEU A 1 91 ? -9.660 -3.873 28.149 1.00 96.75 91 LEU A C 1
ATOM 681 O O . LEU A 1 91 ? -10.880 -3.742 28.009 1.00 96.75 91 LEU A O 1
ATOM 685 N N . THR A 1 92 ? -8.951 -3.028 28.892 1.00 97.38 92 THR A N 1
ATOM 686 C CA . THR A 1 92 ? -9.517 -1.778 29.415 1.00 97.38 92 THR A CA 1
ATOM 687 C C . THR A 1 92 ? -9.817 -0.794 28.281 1.00 97.38 92 THR A C 1
ATOM 689 O O . THR A 1 92 ? -9.245 -0.877 27.197 1.00 97.38 92 THR A O 1
ATOM 692 N N . GLU A 1 93 ? -10.693 0.183 28.518 1.00 95.00 93 GLU A N 1
ATOM 693 C CA . GLU A 1 93 ? -11.044 1.185 27.496 1.00 95.00 93 GLU A CA 1
ATOM 694 C C . GLU A 1 93 ? -9.829 1.981 26.989 1.00 95.00 93 GLU A C 1
ATOM 696 O O . GLU A 1 93 ? -9.728 2.271 25.797 1.00 95.00 93 GLU A O 1
ATOM 701 N N . THR A 1 94 ? -8.872 2.280 27.872 1.00 95.81 94 THR A N 1
ATOM 702 C CA . THR A 1 94 ? -7.613 2.935 27.489 1.00 95.81 94 THR A CA 1
ATOM 703 C C . THR A 1 94 ? -6.782 2.042 26.571 1.00 95.81 94 THR A C 1
ATOM 705 O O . THR A 1 94 ? -6.356 2.485 25.508 1.00 95.81 94 THR A O 1
ATOM 708 N N . GLU A 1 95 ? -6.602 0.770 26.930 1.00 97.06 95 GLU A N 1
ATOM 709 C CA . GLU A 1 95 ? -5.836 -0.188 26.122 1.00 97.06 95 GLU A CA 1
ATOM 710 C C . GLU A 1 95 ? -6.497 -0.445 24.761 1.00 97.06 95 GLU A C 1
ATOM 712 O O . GLU A 1 95 ? -5.800 -0.542 23.751 1.00 97.06 95 GLU A O 1
ATOM 717 N N . LYS A 1 96 ? -7.836 -0.496 24.691 1.00 96.81 96 LYS A N 1
ATOM 718 C CA . LYS A 1 96 ? -8.557 -0.607 23.411 1.00 96.81 96 LYS A CA 1
ATOM 719 C C . LYS A 1 96 ? -8.221 0.552 22.481 1.00 96.81 96 LYS A C 1
ATOM 721 O O . LYS A 1 96 ? -7.954 0.325 21.303 1.00 96.81 96 LYS A O 1
ATOM 726 N N . LEU A 1 97 ? -8.219 1.780 23.003 1.00 96.31 97 LEU A N 1
ATOM 727 C CA . LEU A 1 97 ? -7.873 2.972 22.229 1.00 96.31 97 LEU A CA 1
ATOM 728 C C . LEU A 1 97 ? -6.415 2.948 21.767 1.00 96.31 97 LEU A C 1
ATOM 730 O O . LEU A 1 97 ? -6.152 3.254 20.607 1.00 96.31 97 LEU A O 1
ATOM 734 N N . GLU A 1 98 ? -5.479 2.556 22.630 1.00 95.06 98 GLU A N 1
ATOM 735 C CA . GLU A 1 98 ? -4.059 2.452 22.275 1.00 95.06 98 GLU A CA 1
ATOM 736 C C . GLU A 1 98 ? -3.820 1.411 21.178 1.00 95.06 98 GLU A C 1
ATOM 738 O O . GLU A 1 98 ? -3.157 1.705 20.181 1.00 95.06 98 GLU A O 1
ATOM 743 N N . VAL A 1 99 ? -4.403 0.218 21.318 1.00 94.69 99 VAL A N 1
ATOM 744 C CA . VAL A 1 99 ? -4.291 -0.856 20.324 1.00 94.69 99 VAL A CA 1
ATOM 745 C C . VAL A 1 99 ? -4.928 -0.443 18.999 1.00 94.69 99 VAL A C 1
ATOM 747 O O . VAL A 1 99 ? -4.303 -0.596 17.949 1.00 94.69 99 VAL A O 1
ATOM 750 N N . ALA A 1 100 ? -6.140 0.115 19.030 1.00 95.69 100 ALA A N 1
ATOM 751 C CA . ALA A 1 100 ? -6.835 0.553 17.827 1.00 95.69 100 ALA A CA 1
ATOM 752 C C . ALA A 1 100 ? -6.083 1.686 17.114 1.00 95.69 100 ALA A C 1
ATOM 754 O O . ALA A 1 100 ? -5.891 1.632 15.901 1.00 95.69 100 ALA A O 1
ATOM 755 N N . ASN A 1 101 ? -5.590 2.677 17.860 1.00 94.06 101 ASN A N 1
ATOM 756 C CA . ASN A 1 101 ? -4.798 3.763 17.294 1.00 94.06 101 ASN A CA 1
ATOM 757 C C . ASN A 1 101 ? -3.489 3.242 16.689 1.00 94.06 101 ASN A C 1
ATOM 759 O O . ASN A 1 101 ? -3.142 3.621 15.576 1.00 94.06 101 ASN A O 1
ATOM 763 N N . LYS A 1 102 ? -2.789 2.326 17.371 1.00 93.62 102 LYS A N 1
ATOM 764 C CA . LYS A 1 102 ? -1.547 1.739 16.855 1.00 93.62 102 LYS A CA 1
ATOM 765 C C . LYS A 1 102 ? -1.771 0.945 15.569 1.00 93.62 102 LYS A C 1
ATOM 767 O O . LYS A 1 102 ? -0.951 1.029 14.651 1.00 93.62 102 LYS A O 1
ATOM 772 N N . LEU A 1 103 ? -2.868 0.190 15.499 1.00 92.62 103 LEU A N 1
ATOM 773 C CA . LEU A 1 103 ? -3.255 -0.561 14.308 1.00 92.62 103 LEU A CA 1
ATOM 774 C C . LEU A 1 103 ? -3.453 0.371 13.107 1.00 92.62 103 LEU A C 1
ATOM 776 O O . LEU A 1 103 ? -2.855 0.152 12.057 1.00 92.62 103 LEU A O 1
ATOM 780 N N . LEU A 1 104 ? -4.253 1.426 13.274 1.00 94.31 104 LEU A N 1
ATOM 781 C CA . LEU A 1 104 ? -4.586 2.351 12.190 1.00 94.31 104 LEU A CA 1
ATOM 782 C C . LEU A 1 104 ? -3.403 3.255 11.806 1.00 94.31 104 LEU A C 1
ATOM 784 O O . LEU A 1 104 ? -3.140 3.445 10.621 1.00 94.31 104 LEU A O 1
ATOM 788 N N . GLU A 1 105 ? -2.616 3.726 12.779 1.00 93.19 105 GLU A N 1
ATOM 789 C CA . GLU A 1 105 ? -1.396 4.515 12.541 1.00 93.19 105 GLU A CA 1
ATOM 790 C C . GLU A 1 105 ? -0.390 3.748 11.673 1.00 93.19 105 GLU A C 1
ATOM 792 O O . GLU A 1 105 ? 0.225 4.322 10.777 1.00 93.19 105 GLU A O 1
ATOM 797 N N . THR A 1 106 ? -0.253 2.437 11.893 1.00 91.56 106 THR A N 1
ATOM 798 C CA . THR A 1 106 ? 0.628 1.575 11.086 1.00 91.56 106 THR A CA 1
ATOM 799 C C . THR A 1 106 ? 0.240 1.596 9.604 1.00 91.56 106 THR A C 1
ATOM 801 O O . THR A 1 106 ? 1.102 1.499 8.731 1.00 91.56 106 THR A O 1
ATOM 804 N N . LEU A 1 107 ? -1.050 1.774 9.322 1.00 92.81 107 LEU A N 1
ATOM 805 C CA . LEU A 1 107 ? -1.617 1.868 7.981 1.00 92.81 107 LEU A CA 1
ATOM 806 C C . LEU A 1 107 ? -1.651 3.291 7.422 1.00 92.81 107 LEU A C 1
ATOM 808 O O . LEU A 1 107 ? -2.152 3.494 6.324 1.00 92.81 107 LEU A O 1
ATOM 812 N N . PHE A 1 108 ? -1.145 4.281 8.160 1.00 93.38 108 PHE A N 1
ATOM 813 C CA . PHE A 1 108 ? -1.348 5.704 7.866 1.00 93.38 108 PHE A CA 1
ATOM 814 C C . PHE A 1 108 ? -2.827 6.089 7.761 1.00 93.38 108 PHE A C 1
ATOM 816 O O . PHE A 1 108 ? -3.181 7.042 7.073 1.00 93.38 108 PHE A O 1
ATOM 823 N N . TYR A 1 109 ? -3.695 5.355 8.456 1.00 94.44 109 TYR A N 1
ATOM 824 C CA . TYR A 1 109 ? -5.124 5.599 8.453 1.00 94.44 109 TYR A CA 1
ATOM 825 C C . TYR A 1 109 ? -5.536 6.286 9.757 1.00 94.44 109 TYR A C 1
ATOM 827 O O . TYR A 1 109 ? -5.171 5.858 10.851 1.00 94.44 109 TYR A O 1
ATOM 835 N N . GLY A 1 110 ? -6.284 7.380 9.644 1.00 91.38 110 GLY A N 1
ATOM 836 C CA . GLY A 1 110 ? -6.717 8.190 10.779 1.00 91.38 110 GLY A CA 1
ATOM 837 C C . GLY A 1 110 ? -8.233 8.251 10.875 1.00 91.38 110 GLY A C 1
ATOM 838 O O . GLY A 1 110 ? -8.919 8.408 9.870 1.00 91.38 110 GLY A O 1
ATOM 839 N N . LEU A 1 111 ? -8.762 8.177 12.098 1.00 92.62 111 LEU A N 1
ATOM 840 C CA . LEU A 1 111 ? -10.183 8.385 12.371 1.00 92.62 111 LEU A CA 1
ATOM 841 C C . LEU A 1 111 ? -10.377 9.488 13.413 1.00 92.62 111 LEU A C 1
ATOM 843 O O . LEU A 1 111 ? -9.607 9.562 14.375 1.00 92.62 111 LEU A O 1
ATOM 847 N N . PRO A 1 112 ? -11.436 10.311 13.293 1.00 94.62 112 PRO A N 1
ATOM 848 C CA . PRO A 1 112 ? -11.854 11.176 14.385 1.00 94.62 112 PRO A CA 1
ATOM 849 C C . PRO A 1 112 ? -12.096 10.353 15.654 1.00 94.62 112 PRO A C 1
ATOM 851 O O . PRO A 1 112 ? -12.715 9.289 15.595 1.00 94.62 112 PRO A O 1
ATOM 854 N N . LEU A 1 113 ? -11.664 10.868 16.811 1.00 94.31 113 LEU A N 1
ATOM 855 C CA . LEU A 1 113 ? -11.730 10.147 18.091 1.00 94.31 113 LEU A CA 1
ATOM 856 C C . LEU A 1 113 ? -13.122 9.563 18.372 1.00 94.31 113 LEU A C 1
ATOM 858 O O . LEU A 1 113 ? -13.237 8.407 18.767 1.00 94.31 113 LEU A O 1
ATOM 862 N N . LYS A 1 114 ? -14.180 10.342 18.119 1.00 96.31 114 LYS A N 1
ATOM 863 C CA . LYS A 1 114 ? -15.562 9.901 18.331 1.00 96.31 114 LYS A CA 1
ATOM 864 C C . LYS A 1 114 ? -15.923 8.696 17.453 1.00 96.31 114 LYS A C 1
ATOM 866 O O . LYS A 1 114 ? -16.466 7.720 17.952 1.00 96.31 114 LYS A O 1
ATOM 871 N N . THR A 1 115 ? -15.570 8.739 16.170 1.00 95.38 115 THR A N 1
ATOM 872 C CA . THR A 1 115 ? -15.801 7.637 15.225 1.00 95.38 115 THR A CA 1
ATOM 873 C C . THR A 1 115 ? -15.009 6.392 15.614 1.00 95.38 115 THR A C 1
ATOM 875 O O . THR A 1 115 ? -15.526 5.280 15.528 1.00 95.38 115 THR A O 1
ATOM 878 N N . LEU A 1 116 ? -13.767 6.560 16.081 1.00 95.62 116 LEU A N 1
ATOM 879 C CA . LEU A 1 116 ? -12.961 5.451 16.589 1.00 95.62 116 LEU A CA 1
ATOM 880 C C . LEU A 1 116 ? -13.612 4.808 17.821 1.00 95.62 116 LEU A C 1
ATOM 882 O O . LEU A 1 116 ? -13.740 3.590 17.877 1.00 95.62 116 LEU A O 1
ATOM 886 N N . GLN A 1 117 ? -14.073 5.617 18.776 1.00 96.31 117 GLN A N 1
ATOM 887 C CA . GLN A 1 117 ? -14.776 5.140 19.970 1.00 96.31 117 GLN A CA 1
ATOM 888 C C . GLN A 1 117 ? -16.072 4.402 19.621 1.00 96.31 117 GLN A C 1
ATOM 890 O O . GLN A 1 117 ? -16.330 3.341 20.180 1.00 96.31 117 GLN A O 1
ATOM 895 N N . GLU A 1 118 ? -16.859 4.912 18.671 1.00 96.38 118 GLU A N 1
ATOM 896 C CA . GLU A 1 118 ? -18.067 4.242 18.169 1.00 96.38 118 GLU A CA 1
ATOM 897 C C . GLU A 1 118 ? -17.731 2.882 17.533 1.00 96.38 118 GLU A C 1
ATOM 899 O O . GLU A 1 118 ? -18.390 1.882 17.823 1.00 96.38 118 GLU A O 1
ATOM 904 N N . LYS A 1 119 ? -16.662 2.810 16.729 1.00 95.69 119 LYS A N 1
ATOM 905 C CA . LYS A 1 119 ? -16.181 1.549 16.146 1.00 95.69 119 LYS A CA 1
ATOM 906 C C . LYS A 1 119 ? -15.653 0.575 17.199 1.00 95.69 119 LYS A C 1
ATOM 908 O O . LYS A 1 119 ? -15.897 -0.615 17.064 1.00 95.69 119 LYS A O 1
ATOM 913 N N . ILE A 1 120 ? -14.979 1.033 18.252 1.00 96.94 120 ILE A N 1
ATOM 914 C CA . ILE A 1 120 ? -14.542 0.171 19.365 1.00 96.94 120 ILE A CA 1
ATOM 915 C C . ILE A 1 120 ? -15.755 -0.352 20.149 1.00 96.94 120 ILE A C 1
ATOM 917 O O . ILE A 1 120 ? -15.840 -1.543 20.442 1.00 96.94 120 ILE A O 1
ATOM 921 N N . ALA A 1 121 ? -16.723 0.520 20.440 1.00 96.25 121 ALA A N 1
ATOM 922 C CA . ALA A 1 121 ? -17.921 0.192 21.210 1.00 96.25 121 ALA A CA 1
ATOM 923 C C . ALA A 1 121 ? -18.856 -0.810 20.508 1.00 96.25 121 ALA A C 1
ATOM 925 O O . ALA A 1 121 ? -19.680 -1.438 21.170 1.00 96.25 121 ALA A O 1
ATOM 926 N N . SER A 1 122 ? -18.717 -0.990 19.191 1.00 96.25 122 SER A N 1
ATOM 927 C CA . SER A 1 122 ? -19.444 -2.007 18.418 1.00 96.25 122 SER A CA 1
ATOM 928 C C . SER A 1 122 ? -19.186 -3.446 18.892 1.00 96.25 122 SER A C 1
ATOM 930 O O . SER A 1 122 ? -20.012 -4.329 18.665 1.00 96.25 122 SER A O 1
ATOM 932 N N . GLY A 1 123 ? -18.038 -3.694 19.537 1.00 96.44 123 GLY A N 1
ATOM 933 C CA . GLY A 1 123 ? -17.604 -5.019 19.971 1.00 96.44 123 GLY A CA 1
ATOM 934 C C . GLY A 1 123 ? -17.078 -5.925 18.851 1.00 96.44 123 GLY A C 1
ATOM 935 O O . GLY A 1 123 ? -16.677 -7.048 19.151 1.00 96.44 123 GLY A O 1
ATOM 936 N N . ASN A 1 124 ? -17.045 -5.468 17.596 1.00 97.00 124 ASN A N 1
ATOM 937 C CA . ASN A 1 124 ? -16.508 -6.212 16.449 1.00 97.00 124 ASN A CA 1
ATOM 938 C C . ASN A 1 124 ? -15.413 -5.434 15.697 1.00 97.00 124 ASN A C 1
ATOM 940 O O . ASN A 1 124 ? -15.277 -5.552 14.479 1.00 97.00 124 ASN A O 1
ATOM 944 N N . PHE A 1 125 ? -14.653 -4.602 16.416 1.00 96.19 125 PHE A N 1
ATOM 945 C CA . PHE A 1 125 ? -13.647 -3.716 15.834 1.00 96.19 125 PHE A CA 1
ATOM 946 C C . PHE A 1 125 ? -12.632 -4.469 14.963 1.00 96.19 125 PHE A C 1
ATOM 948 O O . PHE A 1 125 ? -12.427 -4.086 13.812 1.00 96.19 125 PHE A O 1
ATOM 955 N N . ILE A 1 126 ? -12.036 -5.554 15.462 1.00 95.12 126 ILE A N 1
ATOM 956 C CA . ILE A 1 126 ? -11.005 -6.308 14.742 1.00 95.12 126 ILE A CA 1
ATOM 957 C C . ILE A 1 126 ? -11.590 -6.970 13.494 1.00 95.12 126 ILE A C 1
ATOM 959 O O . ILE A 1 126 ? -11.017 -6.843 12.410 1.00 95.12 126 ILE A O 1
ATOM 963 N N . GLU A 1 127 ? -12.746 -7.625 13.615 1.00 93.88 127 GLU A N 1
ATOM 964 C CA . GLU A 1 127 ? -13.418 -8.246 12.472 1.00 93.88 127 GLU A CA 1
ATOM 965 C C . GLU A 1 127 ? -13.835 -7.214 11.417 1.00 93.88 127 GLU A C 1
ATOM 967 O O . GLU A 1 127 ? -13.711 -7.474 10.220 1.00 93.88 127 GLU A O 1
ATOM 972 N N . SER A 1 128 ? -14.279 -6.027 11.843 1.00 93.69 128 SER A N 1
ATOM 973 C CA . SER A 1 128 ? -14.678 -4.951 10.932 1.00 93.69 128 SER A CA 1
ATOM 974 C C . SER A 1 128 ? -13.510 -4.433 10.094 1.00 93.69 128 SER A C 1
ATOM 976 O O . SER A 1 128 ? -13.684 -4.167 8.908 1.00 93.69 128 SER A O 1
ATOM 978 N N . ILE A 1 129 ? -12.311 -4.337 10.680 1.00 93.50 129 ILE A N 1
ATOM 979 C CA . ILE A 1 129 ? -11.096 -3.951 9.959 1.00 93.50 129 ILE A CA 1
ATOM 980 C C . ILE A 1 129 ? -10.698 -5.057 8.983 1.00 93.50 129 ILE A C 1
ATOM 982 O O . ILE A 1 129 ? -10.431 -4.770 7.821 1.00 93.50 129 ILE A O 1
ATOM 986 N N . ARG A 1 130 ? -10.715 -6.320 9.427 1.00 91.00 130 ARG A N 1
ATOM 987 C CA . ARG A 1 130 ? -10.375 -7.470 8.579 1.00 91.00 130 ARG A CA 1
ATOM 988 C C . ARG A 1 130 ? -11.290 -7.568 7.360 1.00 91.00 130 ARG A C 1
ATOM 990 O O . ARG A 1 130 ? -10.803 -7.561 6.241 1.00 91.00 130 ARG A O 1
ATOM 997 N N . THR A 1 131 ? -12.601 -7.595 7.589 1.00 90.25 131 THR A N 1
ATOM 998 C CA . THR A 1 131 ? -13.603 -7.625 6.511 1.00 90.25 131 THR A CA 1
ATOM 999 C C . THR A 1 131 ? -13.473 -6.389 5.628 1.00 90.25 131 THR A C 1
ATOM 1001 O O . THR A 1 131 ? -13.558 -6.477 4.408 1.00 90.25 131 THR A O 1
ATOM 1004 N N . GLY A 1 132 ? -13.195 -5.238 6.249 1.00 91.25 132 GLY A N 1
ATOM 1005 C CA . GLY A 1 132 ? -12.923 -3.985 5.565 1.00 91.25 132 GLY A CA 1
ATOM 1006 C C . GLY A 1 132 ? -11.882 -4.147 4.462 1.00 91.25 132 GLY A C 1
ATOM 1007 O O . GLY A 1 132 ? -12.163 -3.800 3.318 1.00 91.25 132 GLY A O 1
ATOM 1008 N N . LEU A 1 133 ? -10.732 -4.717 4.825 1.00 93.19 133 LEU A N 1
ATOM 1009 C CA . LEU A 1 133 ? -9.537 -4.902 3.997 1.00 93.19 133 LEU A CA 1
ATOM 1010 C C . LEU A 1 133 ? -9.668 -6.009 2.937 1.00 93.19 133 LEU A C 1
ATOM 1012 O O . LEU A 1 133 ? -8.856 -6.040 2.014 1.00 93.19 133 LEU A O 1
ATOM 1016 N N . ASP A 1 134 ? -10.685 -6.867 3.035 1.00 89.31 134 ASP A N 1
ATOM 1017 C CA . ASP A 1 134 ? -10.981 -7.918 2.050 1.00 89.31 134 ASP A CA 1
ATOM 1018 C C . ASP A 1 134 ? -11.891 -7.420 0.908 1.00 89.31 134 ASP A C 1
ATOM 1020 O O . ASP A 1 134 ? -11.982 -8.045 -0.149 1.00 89.31 134 ASP A O 1
ATOM 1024 N N . GLU A 1 135 ? -12.567 -6.286 1.095 1.00 90.81 135 GLU A N 1
ATOM 1025 C CA . GLU A 1 135 ? -13.524 -5.733 0.135 1.00 90.81 135 GLU A CA 1
ATOM 1026 C C . GLU A 1 135 ? -12.953 -4.514 -0.597 1.00 90.81 135 GLU A C 1
ATOM 1028 O O . GLU A 1 135 ? -12.146 -3.766 -0.059 1.00 90.81 135 GLU A O 1
ATOM 1033 N N . ASP A 1 136 ? -13.364 -4.281 -1.842 1.00 92.31 136 ASP A N 1
ATOM 1034 C CA . ASP A 1 136 ? -13.037 -3.064 -2.600 1.00 92.31 136 ASP A CA 1
ATOM 1035 C C . ASP A 1 136 ? -14.276 -2.158 -2.595 1.00 92.31 136 ASP A C 1
ATOM 1037 O O . ASP A 1 136 ? -15.280 -2.478 -3.237 1.00 92.31 136 ASP A O 1
ATOM 1041 N N . ARG A 1 137 ? -14.244 -1.079 -1.803 1.00 94.50 137 ARG A N 1
ATOM 1042 C CA . ARG A 1 137 ? -15.368 -0.140 -1.622 1.00 94.50 137 ARG A CA 1
ATOM 1043 C C . ARG A 1 137 ? -15.079 1.244 -2.197 1.00 94.50 137 ARG A C 1
ATOM 1045 O O . ARG A 1 137 ? -16.007 2.015 -2.428 1.00 94.50 137 ARG A O 1
ATOM 1052 N N . THR A 1 138 ? -13.812 1.562 -2.423 1.00 94.88 138 THR A N 1
ATOM 1053 C CA . THR A 1 138 ? -13.358 2.855 -2.919 1.00 94.88 138 THR A CA 1
ATOM 1054 C C . THR A 1 138 ? -13.805 3.078 -4.362 1.00 94.88 138 THR A C 1
ATOM 1056 O O . THR A 1 138 ? -13.458 2.318 -5.271 1.00 94.88 138 THR A O 1
ATOM 1059 N N . ASP A 1 139 ? -14.520 4.181 -4.593 1.00 95.19 139 ASP A N 1
ATOM 1060 C CA . ASP A 1 139 ? -14.792 4.679 -5.940 1.00 95.19 139 ASP A CA 1
ATOM 1061 C C . ASP A 1 139 ? -13.517 5.306 -6.521 1.00 95.19 139 ASP A C 1
ATOM 1063 O O . ASP A 1 139 ? -13.111 6.416 -6.168 1.00 95.19 139 ASP A O 1
ATOM 1067 N N . LYS A 1 140 ? -12.864 4.550 -7.404 1.00 93.75 140 LYS A N 1
ATOM 1068 C CA . LYS A 1 140 ? -11.572 4.915 -7.993 1.00 93.75 140 LYS A CA 1
ATOM 1069 C C . LYS A 1 140 ? -11.676 6.131 -8.911 1.00 93.75 140 LYS A C 1
ATOM 1071 O O . LYS A 1 140 ? -10.734 6.912 -8.975 1.00 93.75 140 LYS A O 1
ATOM 1076 N N . GLU A 1 141 ? -12.792 6.300 -9.620 1.00 94.38 141 GLU A N 1
ATOM 1077 C CA . GLU A 1 141 ? -12.965 7.432 -10.535 1.00 94.38 141 GLU A CA 1
ATOM 1078 C C . GLU A 1 141 ? -13.136 8.729 -9.746 1.00 94.38 141 GLU A C 1
ATOM 1080 O O . GLU A 1 141 ? -12.475 9.727 -10.034 1.00 94.38 141 GLU A O 1
ATOM 1085 N N . VAL A 1 142 ? -13.974 8.707 -8.707 1.00 94.56 142 VAL A N 1
ATOM 1086 C CA . VAL A 1 142 ? -14.155 9.859 -7.815 1.00 94.56 142 VAL A CA 1
ATOM 1087 C C . VAL A 1 142 ? -12.849 10.207 -7.105 1.00 94.56 142 VAL A C 1
ATOM 1089 O O . VAL A 1 142 ? -12.479 11.379 -7.064 1.00 94.56 142 VAL A O 1
ATOM 1092 N N . LEU A 1 143 ? -12.131 9.203 -6.597 1.00 94.62 143 LEU A N 1
ATOM 1093 C CA . LEU A 1 143 ? -10.855 9.398 -5.914 1.00 94.62 143 LEU A CA 1
ATOM 1094 C C . LEU A 1 143 ? -9.808 10.059 -6.820 1.00 94.62 143 LEU A C 1
ATOM 1096 O O . LEU A 1 143 ? -9.205 11.055 -6.427 1.00 94.62 143 LEU A O 1
ATOM 1100 N N . GLU A 1 144 ? -9.568 9.519 -8.017 1.00 91.88 144 GLU A N 1
ATOM 1101 C CA . GLU A 1 144 ? -8.528 10.054 -8.906 1.00 91.88 144 GLU A CA 1
ATOM 1102 C C . GLU A 1 144 ? -8.888 11.461 -9.408 1.00 91.88 144 GLU A C 1
ATOM 1104 O O . GLU A 1 144 ? -8.005 12.309 -9.523 1.00 91.88 144 GLU A O 1
ATOM 1109 N N . ASN A 1 145 ? -10.176 11.760 -9.615 1.00 92.75 145 ASN A N 1
ATOM 1110 C CA . ASN A 1 145 ? -10.620 13.123 -9.919 1.00 92.75 145 ASN A CA 1
ATOM 1111 C C . ASN A 1 145 ? -10.372 14.101 -8.757 1.00 92.75 145 ASN A C 1
ATOM 1113 O O . ASN A 1 145 ? -10.011 15.248 -9.007 1.00 92.75 145 ASN A O 1
ATOM 1117 N N . ASP A 1 146 ? -10.549 13.667 -7.506 1.00 93.31 146 ASP A N 1
ATOM 1118 C CA . ASP A 1 146 ? -10.274 14.501 -6.330 1.00 93.31 146 ASP A CA 1
ATOM 1119 C C . ASP A 1 146 ? -8.774 14.776 -6.165 1.00 93.31 146 ASP A C 1
ATOM 1121 O O . ASP A 1 146 ? -8.374 15.913 -5.932 1.00 93.31 146 ASP A O 1
ATOM 1125 N N . ILE A 1 147 ? -7.925 13.763 -6.363 1.00 91.81 147 ILE A N 1
ATOM 1126 C CA . ILE A 1 147 ? -6.461 13.896 -6.264 1.00 91.81 147 ILE A CA 1
ATOM 1127 C C . ILE A 1 147 ? -5.911 14.862 -7.316 1.00 91.81 147 ILE A C 1
ATOM 1129 O O . ILE A 1 147 ? -4.999 15.634 -7.021 1.00 91.81 147 ILE A O 1
ATOM 1133 N N . LEU A 1 148 ? -6.469 14.833 -8.528 1.00 88.62 148 LEU A N 1
ATOM 1134 C CA . LEU A 1 148 ? -6.066 15.707 -9.630 1.00 88.62 148 LEU A CA 1
ATOM 1135 C C . LEU A 1 148 ? -6.615 17.140 -9.507 1.00 88.62 148 LEU A C 1
ATOM 1137 O O . LEU A 1 148 ? -6.321 17.975 -10.366 1.00 88.62 148 LEU A O 1
ATOM 1141 N N . ASP A 1 149 ? -7.382 17.456 -8.458 1.00 89.38 149 ASP A N 1
ATOM 1142 C CA . ASP A 1 149 ? -7.828 18.820 -8.185 1.00 89.38 149 ASP A CA 1
ATOM 1143 C C . ASP A 1 149 ? -6.635 19.708 -7.789 1.00 89.38 149 ASP A C 1
ATOM 1145 O O . ASP A 1 149 ? -6.206 19.789 -6.629 1.00 89.38 149 ASP A O 1
ATOM 1149 N N . GLU A 1 150 ? -6.116 20.431 -8.783 1.00 84.25 150 GLU A N 1
ATOM 1150 C CA . GLU A 1 150 ? -4.989 21.345 -8.621 1.00 84.25 150 GLU A CA 1
ATOM 1151 C C . GLU A 1 150 ? -5.272 22.487 -7.630 1.00 84.25 150 GLU A C 1
ATOM 1153 O O . GLU A 1 150 ? -4.341 23.128 -7.148 1.00 84.25 150 GLU A O 1
ATOM 1158 N N . THR A 1 151 ? -6.533 22.758 -7.287 1.00 87.38 151 THR A N 1
ATOM 1159 C CA . THR A 1 151 ? -6.866 23.786 -6.291 1.00 87.38 151 THR A CA 1
ATOM 1160 C C . THR A 1 151 ? -6.696 23.295 -4.855 1.00 87.38 151 THR A C 1
ATOM 1162 O O . THR A 1 151 ? -6.506 24.114 -3.954 1.00 87.38 151 THR A O 1
ATOM 1165 N N . LYS A 1 152 ? -6.730 21.974 -4.636 1.00 88.06 152 LYS A N 1
ATOM 1166 C CA . LYS A 1 152 ? -6.614 21.345 -3.314 1.00 88.06 152 LYS A CA 1
ATOM 1167 C C . LYS A 1 152 ? -5.211 20.832 -3.023 1.00 88.06 152 LYS A C 1
ATOM 1169 O O . LYS A 1 152 ? -4.698 21.062 -1.929 1.00 88.06 152 LYS A O 1
ATOM 1174 N N . TYR A 1 153 ? -4.614 20.118 -3.979 1.00 87.94 153 TYR A N 1
ATOM 1175 C CA . TYR A 1 153 ? -3.441 19.271 -3.719 1.00 87.94 153 TYR A CA 1
ATOM 1176 C C . TYR A 1 153 ? -2.188 19.657 -4.507 1.00 87.94 153 TYR A C 1
ATOM 1178 O O . TYR A 1 153 ? -1.137 19.030 -4.344 1.00 87.94 153 TYR A O 1
ATOM 1186 N N . ARG A 1 154 ? -2.252 20.709 -5.331 1.00 84.06 154 ARG A N 1
ATOM 1187 C CA . ARG A 1 154 ? -1.074 21.196 -6.051 1.00 84.06 154 ARG A CA 1
ATOM 1188 C C . ARG A 1 154 ? -0.059 21.779 -5.074 1.00 84.06 154 ARG A C 1
ATOM 1190 O O . ARG A 1 154 ? -0.362 22.699 -4.317 1.00 84.06 154 ARG A O 1
ATOM 1197 N N . GLN A 1 155 ? 1.168 21.278 -5.137 1.00 79.75 155 GLN A N 1
ATOM 1198 C CA . GLN A 1 155 ? 2.303 21.869 -4.434 1.00 79.75 155 GLN A CA 1
ATOM 1199 C C . GLN A 1 155 ? 3.021 22.836 -5.384 1.00 79.75 155 GLN A C 1
ATOM 1201 O O . GLN A 1 155 ? 3.247 22.521 -6.554 1.00 79.75 155 GLN A O 1
ATOM 1206 N N . THR A 1 156 ? 3.347 24.039 -4.905 1.00 68.75 156 THR A N 1
ATOM 1207 C CA . THR A 1 156 ? 3.975 25.091 -5.726 1.00 68.75 156 THR A CA 1
ATOM 1208 C C . THR A 1 156 ? 5.499 24.996 -5.792 1.00 68.75 156 THR A C 1
ATOM 1210 O O . THR A 1 156 ? 6.085 25.587 -6.692 1.00 68.75 156 THR A O 1
ATOM 1213 N N . ASP A 1 157 ? 6.137 24.240 -4.892 1.00 67.06 157 ASP A N 1
ATOM 1214 C CA . ASP A 1 157 ? 7.592 24.242 -4.701 1.00 67.06 157 ASP A CA 1
ATOM 1215 C C . ASP A 1 157 ? 8.184 22.835 -4.521 1.00 67.06 157 ASP A C 1
ATOM 1217 O O . ASP A 1 157 ? 7.541 21.989 -3.902 1.00 67.06 157 ASP A O 1
ATOM 1221 N N . TYR A 1 158 ? 9.429 22.658 -5.010 1.00 62.94 158 TYR A N 1
ATOM 1222 C CA . TYR A 1 158 ? 10.470 21.614 -4.797 1.00 62.94 158 TYR A CA 1
ATOM 1223 C C . TYR A 1 158 ? 10.092 20.120 -4.746 1.00 62.94 158 TYR A C 1
ATOM 1225 O O . TYR A 1 158 ? 10.986 19.275 -4.778 1.00 62.94 158 TYR A O 1
ATOM 1233 N N . ASN A 1 159 ? 8.814 19.778 -4.670 1.00 68.06 159 ASN A N 1
ATOM 1234 C CA . ASN A 1 159 ? 8.320 18.421 -4.553 1.00 68.06 159 ASN A CA 1
ATOM 1235 C C . ASN A 1 159 ? 7.912 17.902 -5.928 1.00 68.06 159 ASN A C 1
ATOM 1237 O O . ASN A 1 159 ? 7.230 18.583 -6.694 1.00 68.06 159 ASN A O 1
ATOM 1241 N N . GLU A 1 160 ? 8.273 16.655 -6.211 1.00 85.00 160 GLU A N 1
ATOM 1242 C CA . GLU A 1 160 ? 7.766 15.956 -7.384 1.00 85.00 160 GLU A CA 1
ATOM 1243 C C . GLU A 1 160 ? 6.261 15.733 -7.221 1.00 85.00 160 GLU A C 1
ATOM 1245 O O . GLU A 1 160 ? 5.844 14.917 -6.396 1.00 85.00 160 GLU A O 1
ATOM 1250 N N . GLN A 1 161 ? 5.440 16.439 -8.009 1.00 87.38 161 GLN A N 1
ATOM 1251 C CA . GLN A 1 161 ? 3.974 16.368 -7.904 1.00 87.38 161 GLN A CA 1
ATOM 1252 C C . GLN A 1 161 ? 3.469 14.922 -7.994 1.00 87.38 161 GLN A C 1
ATOM 1254 O O . GLN A 1 161 ? 2.580 14.536 -7.254 1.00 87.38 161 GLN A O 1
ATOM 1259 N N . VAL A 1 162 ? 4.120 14.076 -8.794 1.00 88.31 162 VAL A N 1
ATOM 1260 C CA . VAL A 1 162 ? 3.797 12.645 -8.885 1.00 88.31 162 VAL A CA 1
ATOM 1261 C C . VAL A 1 162 ? 3.897 11.925 -7.531 1.00 88.31 162 VAL A C 1
ATOM 1263 O O . VAL A 1 162 ? 3.071 11.070 -7.217 1.00 88.31 162 VAL A O 1
ATOM 1266 N N . ALA A 1 163 ? 4.909 12.246 -6.722 1.00 87.62 163 ALA A N 1
ATOM 1267 C CA . ALA A 1 163 ? 5.054 11.680 -5.383 1.00 87.62 163 ALA A CA 1
ATOM 1268 C C . ALA A 1 163 ? 4.009 12.258 -4.417 1.00 87.62 163 ALA A C 1
ATOM 1270 O O . ALA A 1 163 ? 3.486 11.532 -3.571 1.00 87.62 163 ALA A O 1
ATOM 1271 N N . VAL A 1 164 ? 3.675 13.543 -4.577 1.00 88.81 164 VAL A N 1
ATOM 1272 C CA . VAL A 1 164 ? 2.598 14.200 -3.828 1.00 88.81 164 VAL A CA 1
ATOM 1273 C C . VAL A 1 164 ? 1.268 13.506 -4.108 1.00 88.81 164 VAL A C 1
ATOM 1275 O O . VAL A 1 164 ? 0.610 13.103 -3.160 1.00 88.81 164 VAL A O 1
ATOM 1278 N N . ASP A 1 165 ? 0.916 13.261 -5.370 1.00 90.62 165 ASP A N 1
ATOM 1279 C CA . ASP A 1 165 ? -0.340 12.609 -5.761 1.00 90.62 165 ASP A CA 1
ATOM 1280 C C . ASP A 1 165 ? -0.473 11.208 -5.138 1.00 90.62 165 ASP A C 1
ATOM 1282 O O . ASP A 1 165 ? -1.545 10.821 -4.671 1.00 90.62 165 ASP A O 1
ATOM 1286 N N . ILE A 1 166 ? 0.631 10.450 -5.064 1.00 92.06 166 ILE A N 1
ATOM 1287 C CA . ILE A 1 166 ? 0.676 9.147 -4.379 1.00 92.06 166 ILE A CA 1
ATOM 1288 C C . ILE A 1 166 ? 0.373 9.283 -2.887 1.00 92.06 166 ILE A C 1
ATOM 1290 O O . ILE A 1 166 ? -0.371 8.470 -2.346 1.00 92.06 166 ILE A O 1
ATOM 1294 N N . LEU A 1 167 ? 0.928 10.287 -2.213 1.00 90.44 167 LEU A N 1
ATOM 1295 C CA . LEU A 1 167 ? 0.667 10.511 -0.792 1.00 90.44 167 LEU A CA 1
ATOM 1296 C C . LEU A 1 167 ? -0.746 11.050 -0.545 1.00 90.44 167 LEU A C 1
ATOM 1298 O O . LEU A 1 167 ? -1.403 10.627 0.407 1.00 90.44 167 LEU A O 1
ATOM 1302 N N . THR A 1 168 ? -1.239 11.920 -1.426 1.00 92.38 168 THR A N 1
ATOM 1303 C CA . THR A 1 168 ? -2.597 12.472 -1.387 1.00 92.38 168 THR A CA 1
ATOM 1304 C C . THR A 1 168 ? -3.648 11.368 -1.420 1.00 92.38 168 THR A C 1
ATOM 1306 O O . THR A 1 168 ? -4.653 11.491 -0.722 1.00 92.38 168 THR A O 1
ATOM 1309 N N . ARG A 1 169 ? -3.402 10.242 -2.113 1.00 92.94 169 ARG A N 1
ATOM 1310 C CA . ARG A 1 169 ? -4.291 9.063 -2.074 1.00 92.94 169 ARG A CA 1
ATOM 1311 C C . ARG A 1 169 ? -4.627 8.635 -0.646 1.00 92.94 169 ARG A C 1
ATOM 1313 O O . ARG A 1 169 ? -5.790 8.382 -0.359 1.00 92.94 169 ARG A O 1
ATOM 1320 N N . PHE A 1 170 ? -3.654 8.587 0.265 1.00 92.44 170 PHE A N 1
ATOM 1321 C CA . PHE A 1 170 ? -3.895 8.159 1.652 1.00 92.44 170 PHE A CA 1
ATOM 1322 C C . PHE A 1 170 ? -4.708 9.166 2.466 1.00 92.44 170 PHE A C 1
ATOM 1324 O O . PHE A 1 170 ? -5.333 8.791 3.453 1.00 92.44 170 PHE A O 1
ATOM 1331 N N . TYR A 1 171 ? -4.710 10.432 2.052 1.00 90.75 171 TYR A N 1
ATOM 1332 C CA . TYR A 1 171 ? -5.542 11.467 2.652 1.00 90.75 171 TYR A CA 1
ATOM 1333 C C . TYR A 1 171 ? -6.969 11.470 2.079 1.00 90.75 171 TYR A C 1
ATOM 1335 O O . TYR A 1 171 ? -7.931 11.632 2.829 1.00 90.75 171 TYR A O 1
ATOM 1343 N N . ALA A 1 172 ? -7.104 11.288 0.763 1.00 93.06 172 ALA A N 1
ATOM 1344 C CA . ALA A 1 172 ? -8.379 11.341 0.047 1.00 93.06 172 ALA A CA 1
ATOM 1345 C C . ALA A 1 172 ? -9.189 10.032 0.141 1.00 93.06 172 ALA A C 1
ATOM 1347 O O . ALA A 1 172 ? -10.417 10.052 0.075 1.00 93.06 172 ALA A O 1
ATOM 1348 N N . MET A 1 173 ? -8.537 8.880 0.335 1.00 93.69 173 MET A N 1
ATOM 1349 C CA . MET A 1 173 ? -9.232 7.610 0.561 1.00 93.69 173 MET A CA 1
ATOM 1350 C C . MET A 1 173 ? -9.840 7.563 1.963 1.00 93.69 173 MET A C 1
ATOM 1352 O O . MET A 1 173 ? -9.146 7.422 2.969 1.00 93.69 173 MET A O 1
ATOM 1356 N N . HIS A 1 174 ? -11.167 7.636 2.025 1.00 90.81 174 HIS A N 1
ATOM 1357 C CA . HIS A 1 174 ? -11.906 7.568 3.285 1.00 90.81 174 HIS A CA 1
ATOM 1358 C C . HIS A 1 174 ? -12.202 6.141 3.750 1.00 90.81 174 HIS A C 1
ATOM 1360 O O . HIS A 1 174 ? -12.482 5.938 4.928 1.00 90.81 174 HIS A O 1
ATOM 1366 N N . GLU A 1 175 ? -12.120 5.149 2.868 1.00 92.94 175 GLU A N 1
ATOM 1367 C CA . GLU A 1 175 ? -12.387 3.750 3.193 1.00 92.94 175 GLU A CA 1
ATOM 1368 C C . GLU A 1 175 ? -11.081 3.010 3.497 1.00 92.94 175 GLU A C 1
ATOM 1370 O O . GLU A 1 175 ? -10.161 2.998 2.682 1.00 92.94 175 GLU A O 1
ATOM 1375 N N . LEU A 1 176 ? -11.004 2.362 4.664 1.00 94.44 176 LEU A N 1
ATOM 1376 C CA . LEU A 1 176 ? -9.953 1.380 4.924 1.00 94.44 176 LEU A CA 1
ATOM 1377 C C . LEU A 1 176 ? -10.375 0.045 4.307 1.00 94.44 176 LEU A C 1
ATOM 1379 O O . LEU A 1 176 ? -11.092 -0.747 4.928 1.00 94.44 176 LEU A O 1
ATOM 1383 N N . ASP A 1 177 ? -9.988 -0.152 3.054 1.00 95.06 177 ASP A N 1
ATOM 1384 C CA . ASP A 1 177 ? -10.425 -1.271 2.232 1.00 95.06 177 ASP A CA 1
ATOM 1385 C C . ASP A 1 177 ? -9.263 -1.963 1.494 1.00 95.06 177 ASP A C 1
ATOM 1387 O O . ASP A 1 177 ? -8.088 -1.625 1.677 1.00 95.06 177 ASP A O 1
ATOM 1391 N N . SER A 1 178 ? -9.571 -2.966 0.672 1.00 94.56 178 SER A N 1
ATOM 1392 C CA . SER A 1 178 ? -8.564 -3.699 -0.105 1.00 94.56 178 SER A CA 1
ATOM 1393 C C . SER A 1 178 ? -7.798 -2.800 -1.082 1.00 94.56 178 SER A C 1
ATOM 1395 O O . SER A 1 178 ? -6.610 -3.025 -1.332 1.00 94.56 178 SER A O 1
ATOM 1397 N N . TYR A 1 179 ? -8.430 -1.751 -1.620 1.00 95.62 179 TYR A N 1
ATOM 1398 C CA . TYR A 1 179 ? -7.770 -0.800 -2.506 1.00 95.62 179 TYR A CA 1
ATOM 1399 C C . TYR A 1 179 ? -6.793 0.086 -1.728 1.00 95.62 179 TYR A C 1
ATOM 1401 O O . TYR A 1 179 ? -5.636 0.213 -2.143 1.00 95.62 179 TYR A O 1
ATOM 1409 N N . PHE A 1 180 ? -7.193 0.609 -0.565 1.00 96.44 180 PHE A N 1
ATOM 1410 C CA . PHE A 1 180 ? -6.302 1.319 0.355 1.00 96.44 180 PHE A CA 1
ATOM 1411 C C . PHE A 1 180 ? -5.087 0.457 0.704 1.00 96.44 180 PHE A C 1
ATOM 1413 O O . PHE A 1 180 ? -3.944 0.906 0.586 1.00 96.44 180 PHE A O 1
ATOM 1420 N N . LEU A 1 181 ? -5.319 -0.808 1.064 1.00 95.25 181 LEU A N 1
ATOM 1421 C CA . LEU A 1 181 ? -4.260 -1.742 1.426 1.00 95.25 181 LEU A CA 1
ATOM 1422 C C . LEU A 1 181 ? -3.252 -1.949 0.293 1.00 95.25 181 LEU A C 1
ATOM 1424 O O . LEU A 1 181 ? -2.046 -1.870 0.520 1.00 95.25 181 LEU A O 1
ATOM 1428 N N . ARG A 1 182 ? -3.719 -2.181 -0.937 1.00 95.38 182 ARG A N 1
ATOM 1429 C CA . ARG A 1 182 ? -2.846 -2.361 -2.111 1.00 95.38 182 ARG A CA 1
ATOM 1430 C C . ARG A 1 182 ? -1.983 -1.128 -2.362 1.00 95.38 182 ARG A C 1
ATOM 1432 O O . ARG A 1 182 ? -0.783 -1.264 -2.599 1.00 95.38 182 ARG A O 1
ATOM 1439 N N . ASN A 1 183 ? -2.572 0.064 -2.264 1.00 96.56 183 ASN A N 1
ATOM 1440 C CA . ASN A 1 183 ? -1.855 1.331 -2.404 1.00 96.56 183 ASN A CA 1
ATOM 1441 C C . ASN A 1 183 ? -0.820 1.522 -1.287 1.00 96.56 183 ASN A C 1
ATOM 1443 O O . ASN A 1 183 ? 0.304 1.943 -1.562 1.00 96.56 183 ASN A O 1
ATOM 1447 N N . TRP A 1 184 ? -1.156 1.159 -0.048 1.00 96.19 184 TRP A N 1
ATOM 1448 C CA . TRP A 1 184 ? -0.240 1.228 1.089 1.00 96.19 184 TRP A CA 1
ATOM 1449 C C . TRP A 1 184 ? 0.927 0.243 0.941 1.00 96.19 184 TRP A C 1
ATOM 1451 O O . TRP A 1 184 ? 2.082 0.649 1.072 1.00 96.19 184 TRP A O 1
ATOM 1461 N N . ILE A 1 185 ? 0.667 -1.018 0.566 1.00 95.06 185 ILE A N 1
ATOM 1462 C CA . ILE A 1 185 ? 1.722 -2.011 0.300 1.00 95.06 185 ILE A CA 1
ATOM 1463 C C . ILE A 1 185 ? 2.633 -1.503 -0.821 1.00 95.06 185 ILE A C 1
ATOM 1465 O O . ILE A 1 185 ? 3.855 -1.517 -0.671 1.00 95.06 185 ILE A O 1
ATOM 1469 N N . ALA A 1 186 ? 2.058 -1.025 -1.928 1.00 96.38 186 ALA A N 1
ATOM 1470 C CA . ALA A 1 186 ? 2.821 -0.482 -3.045 1.00 96.38 186 ALA A CA 1
ATOM 1471 C C . ALA A 1 186 ? 3.707 0.691 -2.607 1.00 96.38 186 ALA A C 1
ATOM 1473 O O . ALA A 1 186 ? 4.898 0.699 -2.919 1.00 96.38 186 ALA A O 1
ATOM 1474 N N . TYR A 1 187 ? 3.171 1.634 -1.827 1.00 95.31 187 TYR A N 1
ATOM 1475 C CA . TYR A 1 187 ? 3.946 2.749 -1.290 1.00 95.31 187 TYR A CA 1
ATOM 1476 C C . TYR A 1 187 ? 5.120 2.254 -0.440 1.00 95.31 187 TYR A C 1
ATOM 1478 O O . TYR A 1 187 ? 6.263 2.596 -0.739 1.00 95.31 187 TYR A O 1
ATOM 1486 N N . ILE A 1 188 ? 4.879 1.385 0.545 1.00 94.31 188 ILE A N 1
ATOM 1487 C CA . ILE A 1 188 ? 5.943 0.832 1.395 1.00 94.31 188 ILE A CA 1
ATOM 1488 C C . ILE A 1 188 ? 7.010 0.119 0.558 1.00 94.31 188 ILE A C 1
ATOM 1490 O O . ILE A 1 188 ? 8.202 0.338 0.773 1.00 94.31 188 ILE A O 1
ATOM 1494 N N . LEU A 1 189 ? 6.612 -0.681 -0.436 1.00 93.38 189 LEU A N 1
ATOM 1495 C CA . LEU A 1 189 ? 7.547 -1.361 -1.331 1.00 93.38 189 LEU A CA 1
ATOM 1496 C C . LEU A 1 189 ? 8.417 -0.364 -2.104 1.00 93.38 189 LEU A C 1
ATOM 1498 O O . LEU A 1 189 ? 9.632 -0.558 -2.154 1.00 93.38 189 LEU A O 1
ATOM 1502 N N . THR A 1 190 ? 7.853 0.727 -2.630 1.00 92.44 190 THR A N 1
ATOM 1503 C CA . THR A 1 190 ? 8.642 1.775 -3.312 1.00 92.44 190 THR A CA 1
ATOM 1504 C C . THR A 1 190 ? 9.637 2.496 -2.400 1.00 92.44 190 THR A C 1
ATOM 1506 O O . THR A 1 190 ? 10.568 3.111 -2.901 1.00 92.44 190 THR A O 1
ATOM 1509 N N . GLN A 1 191 ? 9.516 2.388 -1.075 1.00 89.12 191 GLN A N 1
ATOM 1510 C CA . GLN A 1 191 ? 10.521 2.922 -0.145 1.00 89.12 191 GLN A CA 1
ATOM 1511 C C . GLN A 1 191 ? 11.681 1.943 0.109 1.00 89.12 191 GLN A C 1
ATOM 1513 O O . GLN A 1 191 ? 12.639 2.264 0.811 1.00 89.12 191 GLN A O 1
ATOM 1518 N N . THR A 1 192 ? 11.614 0.725 -0.433 1.00 87.69 192 THR A N 1
ATOM 1519 C CA . THR A 1 192 ? 12.666 -0.286 -0.273 1.00 87.69 192 THR A CA 1
ATOM 1520 C C . THR A 1 192 ? 13.737 -0.165 -1.350 1.00 87.69 192 THR A C 1
ATOM 1522 O O . THR A 1 192 ? 13.469 0.254 -2.474 1.00 87.69 192 THR A O 1
ATOM 1525 N N . ILE A 1 193 ? 14.947 -0.651 -1.056 1.00 78.94 193 ILE A N 1
ATOM 1526 C CA . ILE A 1 193 ? 16.016 -0.749 -2.062 1.00 78.94 193 ILE A CA 1
ATOM 1527 C C . ILE A 1 193 ? 15.614 -1.615 -3.264 1.00 78.94 193 ILE A C 1
ATOM 1529 O O . ILE A 1 193 ? 16.117 -1.402 -4.359 1.00 78.94 193 ILE A O 1
ATOM 1533 N N . MET A 1 194 ? 14.691 -2.567 -3.099 1.00 84.00 194 MET A N 1
ATOM 1534 C CA . MET A 1 194 ? 14.262 -3.422 -4.202 1.00 84.00 194 MET A CA 1
ATOM 1535 C C . MET A 1 194 ? 13.422 -2.651 -5.219 1.00 84.00 194 MET A C 1
ATOM 1537 O O . MET A 1 194 ? 13.713 -2.742 -6.401 1.00 84.00 194 MET A O 1
ATOM 1541 N N . PHE A 1 195 ? 12.415 -1.893 -4.774 1.00 89.00 195 PHE A N 1
ATOM 1542 C CA . PHE A 1 195 ? 11.426 -1.276 -5.670 1.00 89.00 195 PHE A CA 1
ATOM 1543 C C . PHE A 1 195 ? 11.487 0.254 -5.726 1.00 89.00 195 PHE A C 1
ATOM 1545 O O . PHE A 1 195 ? 10.611 0.871 -6.329 1.00 89.00 195 PHE A O 1
ATOM 1552 N N . SER A 1 196 ? 12.481 0.886 -5.102 1.00 88.62 196 SER A N 1
ATOM 1553 C CA . SER A 1 196 ? 12.633 2.338 -5.185 1.00 88.62 196 SER A CA 1
ATOM 1554 C C . SER A 1 196 ? 12.824 2.794 -6.632 1.00 88.62 196 SER A C 1
ATOM 1556 O O . SER A 1 196 ? 13.627 2.198 -7.345 1.00 88.62 196 SER A O 1
ATOM 1558 N N . PRO A 1 197 ? 12.130 3.853 -7.090 1.00 86.12 197 PRO A N 1
ATOM 1559 C CA . PRO A 1 197 ? 12.367 4.436 -8.408 1.00 86.12 197 PRO A CA 1
ATOM 1560 C C . PRO A 1 197 ? 13.713 5.180 -8.502 1.00 86.12 197 PRO A C 1
ATOM 1562 O O . PRO A 1 197 ? 14.107 5.530 -9.611 1.00 86.12 197 PRO A O 1
ATOM 1565 N N . ALA A 1 198 ? 14.400 5.396 -7.369 1.00 84.44 198 ALA A N 1
ATOM 1566 C CA . ALA A 1 198 ? 15.703 6.056 -7.235 1.00 84.44 198 ALA A CA 1
ATOM 1567 C C . ALA A 1 198 ? 15.805 7.406 -7.970 1.00 84.44 198 ALA A C 1
ATOM 1569 O O . ALA A 1 198 ? 16.783 7.661 -8.671 1.00 84.44 198 ALA A O 1
ATOM 1570 N N . TYR A 1 199 ? 14.774 8.249 -7.817 1.00 80.38 199 TYR A N 1
ATOM 1571 C CA . TYR A 1 199 ? 14.637 9.553 -8.485 1.00 80.38 199 TYR A CA 1
ATOM 1572 C C . TYR A 1 199 ? 15.861 10.473 -8.313 1.00 80.38 199 TYR A C 1
ATOM 1574 O O . TYR A 1 199 ? 16.149 11.311 -9.160 1.00 80.38 199 TYR A O 1
ATOM 1582 N N . GLU A 1 200 ? 16.616 10.300 -7.232 1.00 76.69 200 GLU A N 1
ATOM 1583 C CA . GLU A 1 200 ? 17.855 11.020 -6.957 1.00 76.69 200 GLU A CA 1
ATOM 1584 C C . GLU A 1 200 ? 18.997 10.739 -7.953 1.00 76.69 200 GLU A C 1
ATOM 1586 O O . GLU A 1 200 ? 20.016 11.431 -7.929 1.00 76.69 200 GLU A O 1
ATOM 1591 N N . LEU A 1 201 ? 18.866 9.719 -8.805 1.00 79.12 201 LEU A N 1
ATOM 1592 C CA . LEU A 1 201 ? 19.881 9.326 -9.779 1.00 79.12 201 LEU A CA 1
ATOM 1593 C C . LEU A 1 201 ? 19.634 9.968 -11.148 1.00 79.12 201 LEU A C 1
ATOM 1595 O O . LEU A 1 201 ? 18.535 9.889 -11.692 1.00 79.12 201 LEU A O 1
ATOM 1599 N N . GLU A 1 202 ? 20.701 10.485 -11.765 1.00 74.19 202 GLU A N 1
ATOM 1600 C CA . GLU A 1 202 ? 20.670 11.167 -13.074 1.00 74.19 202 GLU A CA 1
ATOM 1601 C C . GLU A 1 202 ? 20.117 10.309 -14.228 1.00 74.19 202 GLU A C 1
ATOM 1603 O O . GLU A 1 202 ? 19.631 10.837 -15.224 1.00 74.19 202 GLU A O 1
ATOM 1608 N N . SER A 1 203 ? 20.201 8.982 -14.119 1.00 71.00 203 SER A N 1
ATOM 1609 C CA . SER A 1 203 ? 19.707 8.029 -15.121 1.00 71.00 203 SER A CA 1
ATOM 1610 C C . SER A 1 203 ? 18.208 7.721 -14.992 1.00 71.00 203 SER A C 1
ATOM 1612 O O . SER A 1 203 ? 17.620 7.076 -15.868 1.00 71.00 203 SER A O 1
ATOM 1614 N N . THR A 1 204 ? 17.569 8.174 -13.912 1.00 78.94 204 THR A N 1
ATOM 1615 C CA . THR A 1 204 ? 16.140 7.980 -13.649 1.00 78.94 204 THR A CA 1
ATOM 1616 C C . THR A 1 204 ? 15.329 9.206 -14.064 1.00 78.94 204 THR A C 1
ATOM 1618 O O . THR A 1 204 ? 15.870 10.269 -14.344 1.00 78.94 204 THR A O 1
ATOM 1621 N N . HIS A 1 205 ? 14.014 9.036 -14.195 1.00 81.12 205 HIS A N 1
ATOM 1622 C CA . HIS A 1 205 ? 13.115 10.094 -14.653 1.00 81.12 205 HIS A CA 1
ATOM 1623 C C . HIS A 1 205 ? 11.895 10.165 -13.734 1.00 81.12 205 HIS A C 1
ATOM 1625 O O . HIS A 1 205 ? 11.428 9.126 -13.263 1.00 81.12 205 HIS A O 1
ATOM 1631 N N . THR A 1 206 ? 11.319 11.355 -13.542 1.00 81.31 206 THR A N 1
ATOM 1632 C CA . THR A 1 206 ? 10.117 11.558 -12.710 1.00 81.31 206 THR A CA 1
ATOM 1633 C C . THR A 1 206 ? 8.976 10.572 -13.020 1.00 81.31 206 THR A C 1
ATOM 1635 O O . THR A 1 206 ? 8.406 10.015 -12.078 1.00 81.31 206 THR A O 1
ATOM 1638 N N . PRO A 1 207 ? 8.651 10.239 -14.292 1.00 86.00 207 PRO A N 1
ATOM 1639 C CA . PRO A 1 207 ? 7.590 9.274 -14.588 1.00 86.00 207 PRO A CA 1
ATOM 1640 C C . PRO A 1 207 ? 7.838 7.856 -14.046 1.00 86.00 207 PRO A C 1
ATOM 1642 O O . PRO A 1 207 ? 6.883 7.092 -13.894 1.00 86.00 207 PRO A O 1
ATOM 1645 N N . ASN A 1 208 ? 9.087 7.488 -13.726 1.00 86.12 208 ASN A N 1
ATOM 1646 C CA . ASN A 1 208 ? 9.412 6.192 -13.120 1.00 86.12 208 ASN A CA 1
ATOM 1647 C C . ASN A 1 208 ? 8.705 6.024 -11.768 1.00 86.12 208 ASN A C 1
ATOM 1649 O O . ASN A 1 208 ? 8.287 4.915 -11.444 1.00 86.12 208 ASN A O 1
ATOM 1653 N N . ILE A 1 209 ? 8.528 7.113 -11.007 1.00 89.31 209 ILE A N 1
ATOM 1654 C CA . ILE A 1 209 ? 7.852 7.103 -9.703 1.00 89.31 209 ILE A CA 1
ATOM 1655 C C . ILE A 1 209 ? 6.429 6.555 -9.866 1.00 89.31 209 ILE A C 1
ATOM 1657 O O . ILE A 1 209 ? 6.081 5.537 -9.265 1.00 89.31 209 ILE A O 1
ATOM 1661 N N . ALA A 1 210 ? 5.639 7.172 -10.752 1.00 90.50 210 ALA A N 1
ATOM 1662 C CA . ALA A 1 210 ? 4.276 6.732 -11.046 1.00 90.50 210 ALA A CA 1
ATOM 1663 C C . ALA A 1 210 ? 4.246 5.315 -11.624 1.00 90.50 210 ALA A C 1
ATOM 1665 O O . ALA A 1 210 ? 3.430 4.500 -11.204 1.00 90.50 210 ALA A O 1
ATOM 1666 N N . ARG A 1 211 ? 5.124 4.994 -12.584 1.00 91.88 211 ARG A N 1
ATOM 1667 C CA . ARG A 1 211 ? 5.102 3.680 -13.247 1.00 91.88 211 ARG A CA 1
ATOM 1668 C C . ARG A 1 211 ? 5.399 2.536 -12.290 1.00 91.88 211 ARG A C 1
ATOM 1670 O O . ARG A 1 211 ? 4.690 1.533 -12.324 1.00 91.88 211 ARG A O 1
ATOM 1677 N N . VAL A 1 212 ? 6.423 2.665 -11.446 1.00 93.81 212 VAL A N 1
ATOM 1678 C CA . VAL A 1 212 ? 6.780 1.607 -10.493 1.00 93.81 212 VAL A CA 1
ATOM 1679 C C . VAL A 1 212 ? 5.663 1.424 -9.467 1.00 93.81 212 VAL A C 1
ATOM 1681 O O . VAL A 1 212 ? 5.226 0.292 -9.260 1.00 93.81 212 VAL A O 1
ATOM 1684 N N . TYR A 1 213 ? 5.152 2.519 -8.900 1.00 95.31 213 TYR A N 1
ATOM 1685 C CA . TYR A 1 213 ? 4.035 2.488 -7.958 1.00 95.31 213 TYR A CA 1
ATOM 1686 C C . TYR A 1 213 ? 2.771 1.863 -8.570 1.00 95.31 213 TYR A C 1
ATOM 1688 O O . TYR A 1 213 ? 2.269 0.862 -8.062 1.00 95.31 213 TYR A O 1
ATOM 1696 N N . ASN A 1 214 ? 2.302 2.373 -9.713 1.00 94.50 214 ASN A N 1
ATOM 1697 C CA . ASN A 1 214 ? 1.079 1.895 -10.365 1.00 94.50 214 ASN A CA 1
ATOM 1698 C C . ASN A 1 214 ? 1.199 0.437 -10.824 1.00 94.50 214 ASN A C 1
ATOM 1700 O O . ASN A 1 214 ? 0.224 -0.315 -10.764 1.00 94.50 214 ASN A O 1
ATOM 1704 N N . ARG A 1 215 ? 2.396 0.001 -11.244 1.00 94.50 215 ARG A N 1
ATOM 1705 C CA . ARG A 1 215 ? 2.656 -1.411 -11.550 1.00 94.50 215 ARG A CA 1
ATOM 1706 C C . ARG A 1 215 ? 2.487 -2.283 -10.310 1.00 94.50 215 ARG A C 1
ATOM 1708 O O . ARG A 1 215 ? 1.841 -3.320 -10.412 1.00 94.50 215 ARG A O 1
ATOM 1715 N N . LEU A 1 216 ? 3.024 -1.876 -9.159 1.00 95.81 216 LEU A N 1
ATOM 1716 C CA . LEU A 1 216 ? 2.845 -2.609 -7.903 1.00 95.81 216 LEU A CA 1
ATOM 1717 C C . LEU A 1 216 ? 1.366 -2.696 -7.519 1.00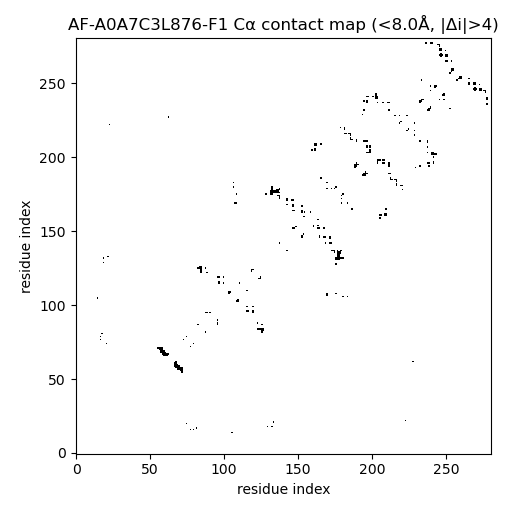 95.81 216 LEU A C 1
ATOM 1719 O O . LEU A 1 216 ? 0.880 -3.800 -7.290 1.00 95.81 216 LEU A O 1
ATOM 1723 N N . VAL A 1 217 ? 0.638 -1.574 -7.537 1.00 95.31 217 VAL A N 1
ATOM 1724 C CA . VAL A 1 217 ? -0.810 -1.547 -7.253 1.00 95.31 217 VAL A CA 1
ATOM 1725 C C . VAL A 1 217 ? -1.570 -2.496 -8.182 1.00 95.31 217 VAL A C 1
ATOM 1727 O O . VAL A 1 217 ? -2.360 -3.314 -7.717 1.00 95.31 217 VAL A O 1
ATOM 1730 N N . THR A 1 218 ? -1.285 -2.448 -9.485 1.00 93.50 218 THR A N 1
ATOM 1731 C CA . THR A 1 218 ? -1.939 -3.304 -10.489 1.00 93.50 218 THR A CA 1
ATOM 1732 C C . THR A 1 218 ? -1.650 -4.783 -10.249 1.00 93.50 218 THR A C 1
ATOM 1734 O O . THR A 1 218 ? -2.563 -5.603 -10.271 1.00 93.50 218 THR A O 1
ATOM 1737 N N . MET A 1 219 ? -0.386 -5.142 -10.008 1.00 89.38 219 MET A N 1
ATOM 1738 C CA . MET A 1 219 ? 0.004 -6.537 -9.802 1.00 89.38 219 MET A CA 1
ATOM 1739 C C . MET A 1 219 ? -0.572 -7.101 -8.498 1.00 89.38 219 MET A C 1
ATOM 1741 O O . MET A 1 219 ? -1.048 -8.234 -8.496 1.00 89.38 219 MET A O 1
ATOM 1745 N N . LEU A 1 220 ? -0.597 -6.308 -7.423 1.00 89.94 220 LEU A N 1
ATOM 1746 C CA . LEU A 1 220 ? -1.280 -6.662 -6.174 1.00 89.94 220 LEU A CA 1
ATOM 1747 C C . LEU A 1 220 ? -2.801 -6.777 -6.368 1.00 89.94 220 LEU A C 1
ATOM 1749 O O . LEU A 1 220 ? -3.438 -7.592 -5.716 1.00 89.94 220 LEU A O 1
ATOM 1753 N N . GLY A 1 221 ? -3.381 -5.991 -7.280 1.00 86.88 221 GLY A N 1
ATOM 1754 C CA . GLY A 1 221 ? -4.808 -6.013 -7.607 1.00 86.88 221 GLY A CA 1
ATOM 1755 C C . GLY A 1 221 ? -5.303 -7.298 -8.272 1.00 86.88 221 GLY A C 1
ATOM 1756 O O . GLY A 1 221 ? -6.485 -7.615 -8.172 1.00 86.88 221 GLY A O 1
ATOM 1757 N N . VAL A 1 222 ? -4.406 -8.034 -8.929 1.00 83.88 222 VAL A N 1
ATOM 1758 C CA . VAL A 1 222 ? -4.683 -9.335 -9.564 1.00 83.88 222 VAL A CA 1
ATOM 1759 C C . VAL A 1 222 ? -4.015 -10.493 -8.815 1.00 83.88 222 VAL A C 1
ATOM 1761 O O . VAL A 1 222 ? -3.713 -11.525 -9.412 1.00 83.88 222 VAL A O 1
ATOM 1764 N N . ASP A 1 223 ? -3.721 -10.291 -7.528 1.00 80.50 223 ASP A N 1
ATOM 1765 C CA . ASP A 1 223 ? -3.126 -11.278 -6.621 1.00 80.50 223 ASP A CA 1
ATOM 1766 C C . ASP A 1 223 ? -1.814 -11.891 -7.148 1.00 80.50 223 ASP A C 1
ATOM 1768 O O . ASP A 1 223 ? -1.498 -13.066 -6.938 1.00 80.50 223 ASP A O 1
ATOM 1772 N N . SER A 1 224 ? -1.005 -11.084 -7.845 1.00 79.44 224 SER A N 1
ATOM 1773 C CA . SER A 1 224 ? 0.324 -11.510 -8.281 1.00 79.44 224 SER A CA 1
ATOM 1774 C C . SER A 1 224 ? 1.204 -11.818 -7.072 1.00 79.44 224 SER A C 1
ATOM 1776 O O . SER A 1 224 ? 1.448 -10.960 -6.226 1.00 79.44 224 SER A O 1
ATOM 1778 N N . GLY A 1 225 ? 1.770 -13.024 -7.027 1.00 75.56 225 GLY A N 1
ATOM 1779 C CA . GLY A 1 225 ? 2.718 -13.387 -5.976 1.00 75.56 225 GLY A CA 1
ATOM 1780 C C . GLY A 1 225 ? 3.963 -12.490 -5.982 1.00 75.56 225 GLY A C 1
ATOM 1781 O O . GLY A 1 225 ? 4.496 -12.153 -7.041 1.00 75.56 225 GLY A O 1
ATOM 1782 N N . MET A 1 226 ? 4.493 -12.164 -4.798 1.00 79.94 226 MET A N 1
ATOM 1783 C CA . MET A 1 226 ? 5.649 -11.262 -4.654 1.00 79.94 226 MET A CA 1
ATOM 1784 C C . MET A 1 226 ? 6.871 -11.677 -5.481 1.00 79.94 226 MET A C 1
ATOM 1786 O O . MET A 1 226 ? 7.561 -10.819 -6.015 1.00 79.94 226 MET A O 1
ATOM 1790 N N . ARG A 1 227 ? 7.119 -12.981 -5.662 1.00 74.69 227 ARG A N 1
ATOM 1791 C CA . ARG A 1 227 ? 8.212 -13.467 -6.527 1.00 74.69 227 ARG A CA 1
ATOM 1792 C C . ARG A 1 227 ? 8.040 -13.033 -7.981 1.00 74.69 227 ARG A C 1
ATOM 1794 O O . ARG A 1 227 ? 9.015 -12.664 -8.630 1.00 74.69 227 ARG A O 1
ATOM 1801 N N . TYR A 1 228 ? 6.805 -13.069 -8.476 1.00 76.12 228 TYR A N 1
ATOM 1802 C CA . TYR A 1 228 ? 6.481 -12.636 -9.827 1.00 76.12 228 TYR A CA 1
ATOM 1803 C C . TYR A 1 228 ? 6.621 -11.116 -9.962 1.00 76.12 228 TYR A C 1
ATOM 1805 O O . TYR A 1 228 ? 7.250 -10.642 -10.905 1.00 76.12 228 TYR A O 1
ATOM 1813 N N . ILE A 1 229 ? 6.132 -10.362 -8.973 1.00 84.81 229 ILE A N 1
ATOM 1814 C CA . ILE A 1 229 ? 6.313 -8.906 -8.889 1.00 84.81 229 ILE A CA 1
ATOM 1815 C C . ILE A 1 229 ? 7.800 -8.532 -8.922 1.00 84.81 229 ILE A C 1
ATOM 1817 O O . ILE A 1 229 ? 8.204 -7.697 -9.731 1.00 84.81 229 ILE A O 1
ATOM 1821 N N . THR A 1 230 ? 8.625 -9.187 -8.100 1.00 82.62 230 THR A N 1
ATOM 1822 C CA . THR A 1 230 ? 10.078 -8.981 -8.075 1.00 82.62 230 THR A CA 1
ATOM 1823 C C . THR A 1 230 ? 10.702 -9.288 -9.431 1.00 82.62 230 THR A C 1
ATOM 1825 O O . THR A 1 230 ? 11.426 -8.450 -9.957 1.00 82.62 230 THR A O 1
ATOM 1828 N N . TYR A 1 231 ? 10.383 -10.435 -10.038 1.00 78.12 231 TYR A N 1
ATOM 1829 C CA . TYR A 1 231 ? 10.907 -10.797 -11.356 1.00 78.12 231 TYR A CA 1
ATOM 1830 C C . TYR A 1 231 ? 10.557 -9.747 -12.422 1.00 78.12 231 TYR A C 1
ATOM 1832 O O . TYR A 1 231 ? 11.432 -9.284 -13.149 1.00 78.12 231 TYR A O 1
ATOM 1840 N N . VAL A 1 232 ? 9.291 -9.324 -12.499 1.00 82.81 232 VAL A N 1
ATOM 1841 C CA . VAL A 1 232 ? 8.855 -8.300 -13.462 1.00 82.81 232 VAL A CA 1
ATOM 1842 C C . VAL A 1 232 ? 9.568 -6.977 -13.219 1.00 82.81 232 VAL A C 1
ATOM 1844 O O . VAL A 1 232 ? 9.991 -6.337 -14.180 1.00 82.81 232 VAL A O 1
ATOM 1847 N N . HIS A 1 233 ? 9.728 -6.568 -11.958 1.00 86.81 233 HIS A N 1
ATOM 1848 C CA . HIS A 1 233 ? 10.448 -5.343 -11.642 1.00 86.81 233 HIS A CA 1
ATOM 1849 C C . HIS A 1 233 ? 11.916 -5.430 -12.055 1.00 86.81 233 HIS A C 1
ATOM 1851 O O . HIS A 1 233 ? 12.394 -4.536 -12.747 1.00 86.81 233 HIS A O 1
ATOM 1857 N N . MET A 1 234 ? 12.607 -6.517 -11.718 1.00 79.56 234 MET A N 1
ATOM 1858 C CA . MET A 1 234 ? 14.016 -6.709 -12.064 1.00 79.56 234 MET A CA 1
ATOM 1859 C C . MET A 1 234 ? 14.272 -6.629 -13.571 1.00 79.56 234 MET A C 1
ATOM 1861 O O . MET A 1 234 ? 15.271 -6.054 -14.002 1.00 79.56 234 MET A O 1
ATOM 1865 N N . MET A 1 235 ? 13.342 -7.161 -14.367 1.00 78.12 235 MET A N 1
ATOM 1866 C CA . MET A 1 235 ? 13.402 -7.152 -15.830 1.00 78.12 235 MET A CA 1
ATOM 1867 C C . MET A 1 235 ? 12.911 -5.839 -16.461 1.00 78.12 235 MET A C 1
ATOM 1869 O O . MET A 1 235 ? 12.946 -5.706 -17.682 1.00 78.12 235 MET A O 1
ATOM 1873 N N . SER A 1 236 ? 12.411 -4.889 -15.669 1.00 83.44 236 SER A N 1
ATOM 1874 C CA . SER A 1 236 ? 11.858 -3.634 -16.181 1.00 83.44 236 SER A CA 1
ATOM 1875 C C . SER A 1 236 ? 12.928 -2.577 -16.427 1.00 83.44 236 SER A C 1
ATOM 1877 O O . SER A 1 236 ? 13.873 -2.445 -15.649 1.00 83.44 236 SER A O 1
ATOM 1879 N N . GLU A 1 237 ? 12.722 -1.743 -17.446 1.00 82.44 237 GLU A N 1
ATOM 1880 C CA . GLU A 1 237 ? 13.585 -0.585 -17.697 1.00 82.44 237 GLU A CA 1
ATOM 1881 C C . GLU A 1 237 ? 13.679 0.350 -16.490 1.00 82.44 237 GLU A C 1
ATOM 1883 O O . GLU A 1 237 ? 14.748 0.889 -16.223 1.00 82.44 237 GLU A O 1
ATOM 1888 N N . ASP A 1 238 ? 12.587 0.518 -15.732 1.00 85.75 238 ASP A N 1
ATOM 1889 C CA . ASP A 1 238 ? 12.579 1.374 -14.542 1.00 85.75 238 ASP A CA 1
ATOM 1890 C C . ASP A 1 238 ? 13.619 0.917 -13.514 1.00 85.75 238 ASP A C 1
ATOM 1892 O O . ASP A 1 238 ? 14.288 1.753 -12.917 1.00 85.75 238 ASP A O 1
ATOM 1896 N N . ASN A 1 239 ? 13.773 -0.400 -13.326 1.00 83.75 239 ASN A N 1
ATOM 1897 C CA . ASN A 1 239 ? 14.802 -0.957 -12.454 1.00 83.75 239 ASN A CA 1
ATOM 1898 C C . ASN A 1 239 ? 16.192 -0.778 -13.068 1.00 83.75 239 ASN A C 1
ATOM 1900 O O . ASN A 1 239 ? 17.111 -0.331 -12.394 1.00 83.75 239 ASN A O 1
ATOM 1904 N N . TRP A 1 240 ? 16.345 -1.069 -14.360 1.00 81.31 240 TRP A N 1
ATOM 1905 C CA . TRP A 1 240 ? 17.628 -0.947 -15.058 1.00 81.31 240 TRP A CA 1
ATOM 1906 C C . TRP A 1 240 ? 18.184 0.479 -15.045 1.00 81.31 240 TRP A C 1
ATOM 1908 O O . TRP A 1 240 ? 19.382 0.656 -14.844 1.00 81.31 240 TRP A O 1
ATOM 1918 N N . ARG A 1 241 ? 17.323 1.495 -15.161 1.00 80.44 241 ARG A N 1
ATOM 1919 C CA . ARG A 1 241 ? 17.697 2.917 -15.091 1.00 80.44 241 ARG A CA 1
ATOM 1920 C C . ARG A 1 241 ? 18.286 3.335 -13.744 1.00 80.44 241 ARG A C 1
ATOM 1922 O O . ARG A 1 241 ? 18.896 4.394 -13.670 1.00 80.44 241 ARG A O 1
ATOM 1929 N N . ARG A 1 242 ? 18.136 2.538 -12.685 1.00 82.75 242 ARG A N 1
ATOM 1930 C CA . ARG A 1 242 ? 18.727 2.821 -11.367 1.00 82.75 242 ARG A CA 1
ATOM 1931 C C . ARG A 1 242 ? 20.203 2.450 -11.283 1.00 82.75 242 ARG A C 1
ATOM 1933 O O . ARG A 1 242 ? 20.892 2.884 -10.367 1.00 82.75 242 ARG A O 1
ATOM 1940 N N . PHE A 1 243 ? 20.684 1.626 -12.206 1.00 79.38 243 PHE A N 1
ATOM 1941 C CA .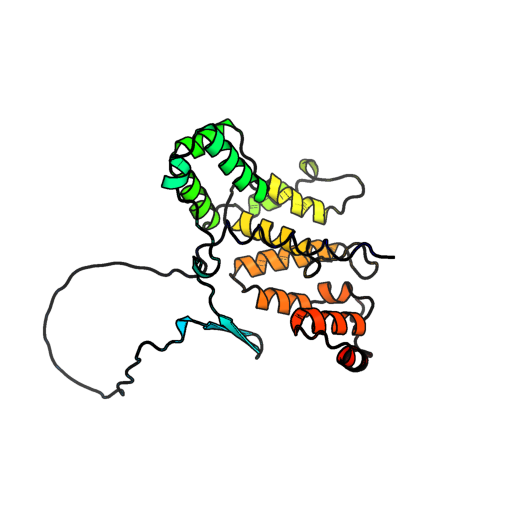 PHE A 1 243 ? 22.059 1.156 -12.197 1.00 79.38 243 PHE A CA 1
ATOM 1942 C C . PHE A 1 243 ? 22.899 1.997 -13.142 1.00 79.38 243 PHE A C 1
ATOM 1944 O O . PHE A 1 243 ? 22.458 2.397 -14.219 1.00 79.38 243 PHE A O 1
ATOM 1951 N N . ARG A 1 244 ? 24.144 2.251 -12.736 1.00 73.56 244 ARG A N 1
ATOM 1952 C CA . ARG A 1 244 ? 25.091 3.033 -13.544 1.00 73.56 244 ARG A CA 1
ATOM 1953 C C . ARG A 1 244 ? 25.541 2.271 -14.787 1.00 73.56 244 ARG A C 1
ATOM 1955 O O . ARG A 1 244 ? 25.987 2.891 -15.749 1.00 73.56 244 ARG A O 1
ATOM 1962 N N . SER A 1 245 ? 25.441 0.942 -14.757 1.00 73.44 245 SER A N 1
ATOM 1963 C CA . SER A 1 245 ? 25.755 0.079 -15.884 1.00 73.44 245 SER A CA 1
ATOM 1964 C C . SER A 1 245 ? 25.027 -1.276 -15.787 1.00 73.44 245 SER A C 1
ATOM 1966 O O . SER A 1 245 ? 24.605 -1.678 -14.697 1.00 73.44 245 SER A O 1
ATOM 1968 N N . PRO A 1 246 ? 24.871 -2.002 -16.909 1.00 72.25 246 PRO A N 1
ATOM 1969 C CA . PRO A 1 246 ? 24.346 -3.369 -16.914 1.00 72.25 246 PRO A CA 1
ATOM 1970 C C . PRO A 1 246 ? 25.131 -4.339 -16.026 1.00 72.25 246 PRO A C 1
ATOM 1972 O O . PRO A 1 246 ? 24.552 -5.262 -15.468 1.00 72.25 246 PRO A O 1
ATOM 1975 N N . GLU A 1 247 ? 26.442 -4.149 -15.889 1.00 75.00 247 GLU A N 1
ATOM 1976 C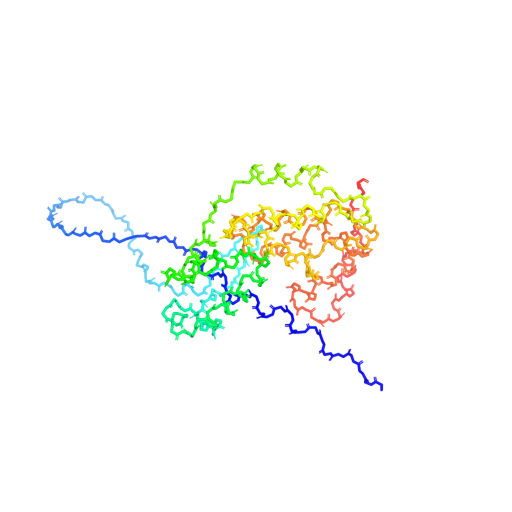 CA . GLU A 1 247 ? 27.302 -4.962 -15.029 1.00 75.00 247 GLU A CA 1
ATOM 1977 C C . GLU A 1 247 ? 26.973 -4.755 -13.549 1.00 75.00 247 GLU A C 1
ATOM 1979 O O . GLU A 1 247 ? 26.917 -5.725 -12.795 1.00 75.00 247 GLU A O 1
ATOM 1984 N N . ASP A 1 248 ? 26.710 -3.507 -13.148 1.00 76.56 248 ASP A N 1
ATOM 1985 C CA . ASP A 1 248 ? 26.293 -3.168 -11.785 1.00 76.56 248 ASP A CA 1
ATOM 1986 C C . ASP A 1 248 ? 24.888 -3.709 -11.480 1.00 76.56 248 ASP A C 1
ATOM 1988 O O . ASP A 1 248 ? 24.667 -4.290 -10.420 1.00 76.56 248 ASP A O 1
ATOM 1992 N N . ASN A 1 249 ? 23.969 -3.637 -12.451 1.00 78.12 249 ASN A N 1
ATOM 1993 C CA . ASN A 1 249 ? 22.675 -4.319 -12.367 1.00 78.12 249 ASN A CA 1
ATOM 1994 C C . ASN A 1 249 ? 22.865 -5.832 -12.185 1.00 78.12 249 ASN A C 1
ATOM 1996 O O . ASN A 1 249 ? 22.364 -6.401 -11.222 1.00 78.12 249 ASN A O 1
ATOM 2000 N N . GLY A 1 250 ? 23.632 -6.484 -13.062 1.00 74.44 250 GLY A N 1
ATOM 2001 C CA . GLY A 1 250 ? 23.838 -7.931 -13.026 1.00 74.44 250 GLY A CA 1
ATOM 2002 C C . GLY A 1 250 ? 24.453 -8.439 -11.727 1.00 74.44 250 GLY A C 1
ATOM 2003 O O . GLY A 1 250 ? 24.045 -9.492 -11.240 1.00 74.44 250 GLY A O 1
ATOM 2004 N N . ARG A 1 251 ? 25.389 -7.679 -11.146 1.00 77.25 251 ARG A N 1
ATOM 2005 C CA . ARG A 1 251 ? 25.952 -7.953 -9.818 1.00 77.25 251 ARG A CA 1
ATOM 2006 C C . ARG A 1 251 ? 24.861 -7.963 -8.747 1.00 77.25 251 ARG A C 1
ATOM 2008 O O . ARG A 1 251 ? 24.692 -8.957 -8.050 1.00 77.25 251 ARG A O 1
ATOM 2015 N N . GLU A 1 252 ? 24.090 -6.886 -8.663 1.00 75.12 252 GLU A N 1
ATOM 2016 C CA . GLU A 1 252 ? 23.023 -6.738 -7.668 1.00 75.12 252 GLU A CA 1
ATOM 2017 C C . GLU A 1 252 ? 21.920 -7.787 -7.869 1.00 75.12 252 GLU A C 1
ATOM 2019 O O . GLU A 1 252 ? 21.381 -8.329 -6.906 1.00 75.12 252 GLU A O 1
ATOM 2024 N N . MET A 1 253 ? 21.614 -8.159 -9.116 1.00 74.50 253 MET A N 1
ATOM 2025 C CA . MET A 1 253 ? 20.639 -9.213 -9.397 1.00 74.50 253 MET A CA 1
ATOM 2026 C C . MET A 1 253 ? 21.151 -10.604 -8.986 1.00 74.50 253 MET A C 1
ATOM 2028 O O . MET A 1 253 ? 20.357 -11.392 -8.475 1.00 74.50 253 MET A O 1
ATOM 2032 N N . LEU A 1 254 ? 22.442 -10.926 -9.141 1.00 73.56 254 LEU A N 1
ATOM 2033 C CA . LEU A 1 254 ? 23.005 -12.184 -8.624 1.00 73.56 254 LEU A CA 1
ATOM 2034 C C . LEU A 1 254 ? 22.871 -12.264 -7.097 1.00 73.5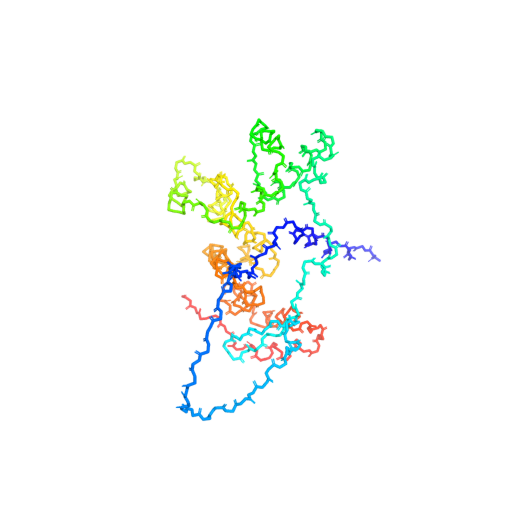6 254 LEU A C 1
ATOM 2036 O O . LEU A 1 254 ? 22.292 -13.218 -6.564 1.00 73.56 254 LEU A O 1
ATOM 2040 N N . GLU A 1 255 ? 23.317 -11.222 -6.403 1.00 69.94 255 GLU A N 1
ATOM 2041 C CA . GLU A 1 255 ? 23.311 -11.181 -4.941 1.00 69.94 255 GLU A CA 1
ATOM 2042 C C . GLU A 1 255 ? 21.882 -11.239 -4.378 1.00 69.94 255 GLU A C 1
ATOM 2044 O O . GLU A 1 255 ? 21.589 -12.001 -3.454 1.00 69.94 255 GLU A O 1
ATOM 2049 N N . ILE A 1 256 ? 20.959 -10.465 -4.953 1.00 66.69 256 ILE A N 1
ATOM 2050 C CA . ILE A 1 256 ? 19.623 -10.274 -4.384 1.00 66.69 256 ILE A CA 1
ATOM 2051 C C . ILE A 1 256 ? 18.635 -11.359 -4.836 1.00 66.69 256 ILE A C 1
ATOM 2053 O O . ILE A 1 256 ? 17.803 -11.798 -4.039 1.00 66.69 256 ILE A O 1
ATOM 2057 N N . PHE A 1 257 ? 18.691 -11.804 -6.095 1.00 64.31 257 PHE A N 1
ATOM 2058 C CA . PHE A 1 257 ? 17.708 -12.751 -6.638 1.00 64.31 257 PHE A CA 1
ATOM 2059 C C . PHE A 1 257 ? 18.160 -14.197 -6.551 1.00 64.31 257 PHE A C 1
ATOM 2061 O O . PHE A 1 257 ? 17.360 -15.066 -6.202 1.00 64.31 257 PHE A O 1
ATOM 2068 N N . THR A 1 258 ? 19.430 -14.464 -6.855 1.00 66.62 258 THR A N 1
ATOM 2069 C CA . THR A 1 258 ? 19.962 -15.830 -6.775 1.00 66.62 258 THR A CA 1
ATOM 2070 C C . THR A 1 258 ? 20.500 -16.175 -5.389 1.00 66.62 258 THR A C 1
ATOM 2072 O O . THR A 1 258 ? 20.776 -17.344 -5.132 1.00 66.62 258 THR A O 1
ATOM 2075 N N . LEU A 1 259 ? 20.560 -15.189 -4.478 1.00 67.50 259 LEU A N 1
ATOM 2076 C CA . LEU A 1 259 ? 21.173 -15.310 -3.149 1.00 67.50 259 LEU A CA 1
ATOM 2077 C C . LEU A 1 259 ? 22.634 -15.777 -3.236 1.00 67.50 259 LEU A C 1
ATOM 2079 O O . LEU A 1 259 ? 23.137 -16.455 -2.338 1.00 67.50 259 LEU A O 1
ATOM 2083 N N . ASP A 1 260 ? 23.292 -15.422 -4.337 1.00 71.50 260 ASP A N 1
ATOM 2084 C CA . ASP A 1 260 ? 24.661 -15.794 -4.641 1.00 71.50 260 ASP A CA 1
ATOM 2085 C C . ASP A 1 260 ? 25.597 -14.670 -4.200 1.00 71.50 260 ASP A C 1
ATOM 2087 O O . ASP A 1 260 ? 25.724 -13.645 -4.863 1.00 71.50 260 ASP A O 1
ATOM 2091 N N . GLY A 1 261 ? 26.197 -14.854 -3.024 1.00 73.81 261 GLY A N 1
ATOM 2092 C CA . GLY A 1 261 ? 27.173 -13.928 -2.452 1.00 73.81 261 GLY A CA 1
ATOM 2093 C C . GLY A 1 261 ? 28.623 -14.274 -2.794 1.00 73.81 261 GLY A C 1
ATOM 2094 O O . GLY A 1 261 ? 29.519 -13.838 -2.072 1.00 73.81 261 GLY A O 1
ATOM 2095 N N . ASP A 1 262 ? 28.869 -15.120 -3.800 1.00 81.94 262 ASP A N 1
ATOM 2096 C CA . ASP A 1 262 ? 30.222 -15.415 -4.267 1.00 81.94 262 ASP A CA 1
ATOM 2097 C C . ASP A 1 262 ? 30.711 -14.320 -5.227 1.00 81.94 262 ASP A C 1
ATOM 2099 O O . ASP A 1 262 ? 30.388 -14.293 -6.418 1.00 81.94 262 ASP A O 1
ATOM 2103 N N . ASP A 1 263 ? 31.557 -13.427 -4.705 1.00 80.19 263 ASP A N 1
ATOM 2104 C CA . ASP A 1 263 ? 32.171 -12.333 -5.465 1.00 80.19 263 ASP A CA 1
ATOM 2105 C C . ASP A 1 263 ? 32.920 -12.811 -6.727 1.00 80.19 263 ASP A C 1
ATOM 2107 O O . ASP A 1 263 ? 33.134 -12.028 -7.656 1.00 80.19 263 ASP A O 1
ATOM 2111 N N . SER A 1 264 ? 33.316 -14.089 -6.811 1.00 85.88 264 SER A N 1
ATOM 2112 C CA . SER A 1 264 ? 33.981 -14.639 -7.997 1.00 85.88 264 SER A CA 1
ATOM 2113 C C . SER A 1 264 ? 33.066 -14.735 -9.225 1.00 85.88 264 SER A C 1
ATOM 2115 O O . SER A 1 264 ? 33.561 -14.763 -10.357 1.00 85.88 264 SER A O 1
ATOM 2117 N N . HIS A 1 265 ? 31.744 -14.710 -9.037 1.00 82.56 265 HIS A N 1
ATOM 2118 C CA . HIS A 1 265 ? 30.765 -14.713 -10.125 1.00 82.56 265 HIS A CA 1
ATOM 2119 C C . HIS A 1 265 ? 30.485 -13.313 -10.691 1.00 82.56 265 HIS A C 1
ATOM 2121 O O . HIS A 1 265 ? 30.079 -13.185 -11.851 1.00 82.56 265 HIS A O 1
ATOM 2127 N N . VAL A 1 266 ? 30.786 -12.250 -9.940 1.00 79.00 266 VAL A N 1
ATOM 2128 C CA . VAL A 1 266 ? 30.559 -10.856 -10.356 1.00 79.00 266 VAL A CA 1
ATOM 2129 C C . VAL A 1 266 ? 31.311 -10.492 -11.649 1.00 79.00 266 VAL A C 1
ATOM 2131 O O . VAL A 1 266 ? 30.679 -9.962 -12.568 1.00 79.00 266 VAL A O 1
ATOM 2134 N N . PRO A 1 267 ? 32.613 -10.819 -11.823 1.00 82.88 267 PRO A N 1
ATOM 2135 C CA . PRO A 1 267 ? 33.316 -10.560 -13.082 1.00 82.88 267 PRO A CA 1
ATOM 2136 C C . PRO A 1 267 ? 32.717 -11.293 -14.289 1.00 82.88 267 PRO A C 1
ATOM 2138 O O . PRO A 1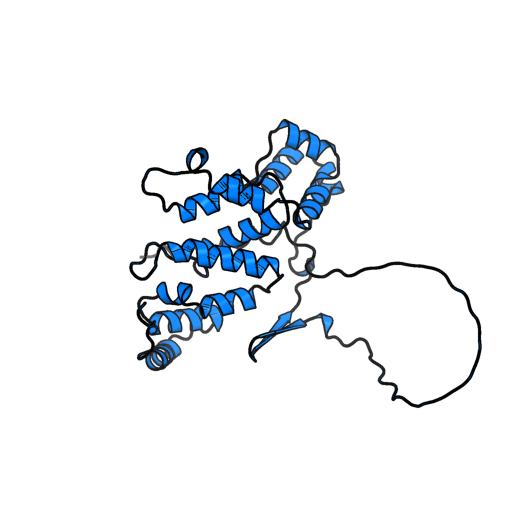 267 ? 32.763 -10.778 -15.408 1.00 82.88 267 PRO A O 1
ATOM 2141 N N . LEU A 1 268 ? 32.159 -12.493 -14.084 1.00 82.12 268 LEU A N 1
ATOM 2142 C CA . LEU A 1 268 ? 31.531 -13.276 -15.151 1.00 82.12 268 LEU A CA 1
ATOM 2143 C C . LEU A 1 268 ? 30.222 -12.626 -15.607 1.00 82.12 268 LEU A C 1
ATOM 2145 O O . LEU A 1 268 ? 30.016 -12.468 -16.813 1.00 82.12 268 LEU A O 1
ATOM 2149 N N . ALA A 1 269 ? 29.381 -12.195 -14.663 1.00 77.62 269 ALA A N 1
ATOM 2150 C CA . ALA A 1 269 ? 28.160 -11.451 -14.960 1.00 77.62 269 ALA A CA 1
ATOM 2151 C C . ALA A 1 269 ? 28.460 -10.116 -15.647 1.00 77.62 269 ALA A C 1
ATOM 2153 O O . ALA A 1 269 ? 27.871 -9.820 -16.686 1.00 77.62 269 ALA A O 1
ATOM 2154 N N . GLY A 1 270 ? 29.441 -9.361 -15.143 1.00 78.62 270 GLY A N 1
ATOM 2155 C CA . GLY A 1 270 ? 29.878 -8.120 -15.779 1.00 78.62 270 GLY A CA 1
ATOM 2156 C C . GLY A 1 270 ? 30.320 -8.341 -17.228 1.00 78.62 270 GLY A C 1
ATOM 2157 O O . GLY A 1 270 ? 29.848 -7.667 -18.138 1.00 78.62 270 GLY A O 1
ATOM 2158 N N . LYS A 1 271 ? 31.134 -9.370 -17.492 1.00 82.69 271 LYS A N 1
ATOM 2159 C CA . LYS A 1 271 ? 31.567 -9.703 -18.859 1.00 82.69 271 LYS A CA 1
ATOM 2160 C C . LYS A 1 271 ? 30.414 -10.127 -19.774 1.00 82.69 271 LYS A C 1
ATOM 2162 O O . LYS A 1 271 ? 30.445 -9.822 -20.965 1.00 82.69 271 LYS A O 1
ATOM 2167 N N . ALA A 1 272 ? 29.414 -10.835 -19.252 1.00 81.56 272 ALA A N 1
ATOM 2168 C CA . ALA A 1 272 ? 28.236 -11.225 -20.024 1.00 81.56 272 ALA A CA 1
ATOM 2169 C C . ALA A 1 272 ? 27.363 -10.015 -20.404 1.00 81.56 272 ALA A C 1
ATOM 2171 O O . ALA A 1 272 ? 26.767 -9.996 -21.483 1.00 81.56 272 ALA A O 1
ATOM 2172 N N . LEU A 1 273 ? 27.323 -9.000 -19.539 1.00 80.38 273 LEU A N 1
ATOM 2173 C CA . LEU A 1 273 ? 26.460 -7.827 -19.671 1.00 80.38 273 LEU A CA 1
ATOM 2174 C C . LEU A 1 273 ? 27.166 -6.598 -20.262 1.00 80.38 273 LEU A C 1
ATOM 2176 O O . LEU A 1 273 ? 26.492 -5.629 -20.586 1.00 80.38 273 LEU A O 1
ATOM 2180 N N . GLN A 1 274 ? 28.479 -6.658 -20.507 1.00 78.56 274 GLN A N 1
ATOM 2181 C CA . GLN A 1 274 ? 29.311 -5.521 -20.944 1.00 78.56 274 GLN A CA 1
ATOM 2182 C C . GLN A 1 274 ? 28.853 -4.786 -22.219 1.00 78.56 274 GLN A C 1
ATOM 2184 O O . GLN A 1 274 ? 29.284 -3.672 -22.496 1.00 78.56 274 GLN A O 1
ATOM 2189 N N . ASN A 1 275 ? 28.017 -5.429 -23.038 1.00 79.50 275 ASN A N 1
ATOM 2190 C CA . ASN A 1 275 ? 27.503 -4.864 -24.290 1.00 79.50 275 ASN A CA 1
ATOM 2191 C C . ASN A 1 275 ? 26.019 -4.492 -24.215 1.00 79.50 275 ASN A C 1
ATOM 2193 O O . ASN A 1 275 ? 25.449 -4.037 -25.209 1.00 79.50 275 ASN A O 1
ATOM 2197 N N . TRP A 1 276 ? 25.377 -4.736 -23.075 1.00 74.06 276 TRP A N 1
ATOM 2198 C CA . TRP A 1 276 ? 23.995 -4.347 -22.871 1.00 74.06 276 TRP A CA 1
ATOM 2199 C C . TRP A 1 276 ? 23.937 -2.838 -22.668 1.00 74.06 276 TRP A C 1
ATOM 2201 O O . TRP A 1 276 ? 24.865 -2.197 -22.187 1.00 74.06 276 TRP A O 1
ATOM 2211 N N . LYS A 1 277 ? 22.839 -2.240 -23.089 1.00 73.50 277 LYS A N 1
ATOM 2212 C CA . LYS A 1 277 ? 22.530 -0.838 -22.850 1.00 73.50 277 LYS A CA 1
ATOM 2213 C C . LYS A 1 277 ? 21.030 -0.694 -22.988 1.00 73.50 277 LYS A C 1
ATOM 2215 O O . LYS A 1 277 ? 20.412 -1.456 -23.728 1.00 73.50 277 LYS A O 1
ATOM 2220 N N . LEU A 1 278 ? 20.465 0.267 -22.275 1.00 69.62 278 LEU A N 1
ATOM 2221 C CA . LEU A 1 278 ? 19.112 0.695 -22.582 1.00 69.62 278 LEU A CA 1
ATOM 2222 C C . LEU A 1 278 ? 19.142 1.354 -23.962 1.00 69.62 278 LEU A C 1
ATOM 2224 O O . LEU A 1 278 ? 20.059 2.133 -24.257 1.00 69.62 278 LEU A O 1
ATOM 2228 N N . ASP A 1 279 ? 18.183 1.003 -24.814 1.00 66.69 279 ASP A N 1
ATOM 2229 C CA . ASP A 1 279 ? 17.976 1.750 -26.046 1.00 66.69 279 ASP A CA 1
ATOM 2230 C C . ASP A 1 279 ? 17.682 3.205 -25.663 1.00 66.69 279 ASP A C 1
ATOM 2232 O O . ASP A 1 279 ? 17.013 3.481 -24.665 1.00 66.69 279 ASP A O 1
ATOM 2236 N N . ARG A 1 280 ? 18.283 4.153 -26.392 1.00 56.72 280 ARG A N 1
ATOM 2237 C CA . ARG A 1 280 ? 17.974 5.567 -26.167 1.00 56.72 280 ARG A CA 1
ATOM 2238 C C . ARG A 1 280 ? 16.527 5.780 -26.593 1.00 56.72 280 ARG A C 1
ATOM 2240 O O . ARG A 1 280 ? 16.218 5.516 -27.754 1.00 56.72 280 ARG A O 1
ATOM 2247 N N . ASP A 1 281 ? 15.711 6.275 -25.669 1.00 50.81 281 ASP A N 1
ATOM 2248 C CA . ASP A 1 281 ? 14.541 7.076 -26.030 1.00 50.81 281 ASP A CA 1
ATOM 2249 C C . ASP A 1 281 ? 14.993 8.300 -26.850 1.00 50.81 281 ASP A C 1
ATOM 2251 O O . ASP A 1 281 ? 16.006 8.942 -26.461 1.00 50.81 281 ASP A O 1
#